Protein AF-A0A962F737-F1 (afdb_monomer)

Solvent-accessible surface area (backbone atoms only — not comparable to full-atom values): 13008 Å² total; per-residue (Å²): 138,82,87,83,88,87,83,88,90,83,91,80,86,92,80,88,80,82,84,74,80,78,81,78,79,78,78,79,79,77,81,73,80,74,71,81,56,51,59,50,66,59,55,34,48,74,62,68,49,70,95,69,54,93,64,42,36,75,40,46,19,38,49,68,36,66,40,71,49,83,45,63,74,52,75,67,54,50,50,56,39,54,44,52,50,62,74,66,64,92,45,54,72,52,38,51,58,23,48,21,47,24,52,10,44,43,38,49,60,50,10,74,75,66,52,30,58,70,17,54,39,42,68,73,76,63,88,52,73,37,24,44,23,40,54,8,38,20,51,37,48,43,53,52,52,50,50,38,44,78,68,63,70,49,85,46,50,45,78,39,33,67,50,73,39,71,53,90,98,50,78,65,45,44,25,9,30,36,25,32,68,85,78,65,50,46,27,33,42,34,52,42,62,25,16,56,42,44,62,29,49,74,47,52,33,76,53,45,64,74,65,60,74,76,96,67,68,55,72,81,81,132

pLDDT: mean 87.14, std 19.46, range [34.78, 98.94]

Secondary structure (DSSP, 8-state):
---------------------------------------HHHHHHHTT-----SS-EEEEESSSS-EEEEE---HHHHHHHHGGGSSPPSSHHHHHHHHHHHHHHHHHHHHHHHSGGG--SSTTSS--TT---HHHHHHHHHHHHHHHHHTT--SSEEEEEEEEE--TTS--EEEEEEEETTT--EEEEE-TTSSTTSPPEEEEHHHHHTT---SS------

Mean predicted aligned error: 10.01 Å

Radius of gyration: 30.97 Å; Cα contacts (8 Å, |Δi|>4): 358; chains: 1; bounding box: 89×108×49 Å

Foldseek 3Di:
DDDDDDDDDDDDDDDDDPPPPPPPPPPPPPPPPCPDQPDQVVLCVVLVFDDDDLQWGWAAFQESSPDIDIDGDDPVLVCQLLVLCVVHDPDPVSLLVSLLQSQLSCLVRVCVVQVLLPEFAEPPPDHDRSYHHLNSQQSRSLRSLVSCVVVVSDDQKDWHHKDWADDPPDDIHIFTWIAGPPPRFIWGFAPRQERGSHGTDIDGVVCVNVPDDDPHHYYDDD

Nearest PDB structures (foldseek):
  3oyy-assembly1_A  TM=3.409E-01  e=9.537E+00  Pseudomonas aeruginosa
  5tkd-assembly3_A-2  TM=2.905E-01  e=5.254E+00  Homo sapiens

Structure (mmCIF, N/CA/C/O backbone):
data_AF-A0A962F737-F1
#
_entry.id   AF-A0A962F737-F1
#
loop_
_atom_site.group_PDB
_atom_site.id
_atom_site.type_symbol
_atom_site.label_atom_id
_atom_site.label_alt_id
_atom_site.label_comp_id
_atom_site.label_asym_id
_atom_site.label_entity_id
_atom_site.label_seq_id
_atom_site.pdbx_PDB_ins_code
_atom_site.Cartn_x
_atom_site.Cartn_y
_atom_site.Cartn_z
_atom_site.occupancy
_atom_site.B_iso_or_equiv
_atom_site.auth_seq_id
_atom_site.auth_comp_id
_atom_site.auth_asym_id
_atom_site.auth_atom_id
_atom_site.pdbx_PDB_model_num
ATOM 1 N N . MET A 1 1 ? -73.972 -87.274 11.740 1.00 40.91 1 MET A N 1
ATOM 2 C CA . MET A 1 1 ? -73.210 -88.114 12.688 1.00 40.91 1 MET A CA 1
ATOM 3 C C . MET A 1 1 ? -72.070 -87.264 13.228 1.00 40.91 1 MET A C 1
ATOM 5 O O . MET A 1 1 ? -71.356 -86.700 12.414 1.00 40.91 1 MET A O 1
ATOM 9 N N . GLY A 1 2 ? -71.973 -87.111 14.555 1.00 40.28 2 GLY A N 1
ATOM 10 C CA . GLY A 1 2 ? -70.925 -86.337 15.244 1.00 40.28 2 GLY A CA 1
ATOM 11 C C . GLY A 1 2 ? -71.358 -84.957 15.766 1.00 40.28 2 GLY A C 1
ATOM 12 O O . GLY A 1 2 ? -71.085 -83.947 15.131 1.00 40.28 2 GLY A O 1
ATOM 13 N N . GLN A 1 3 ? -72.026 -84.927 16.927 1.00 36.25 3 GLN A N 1
ATOM 14 C CA . GLN A 1 3 ? -72.085 -83.776 17.854 1.00 36.25 3 GLN A CA 1
ATOM 15 C C . GLN A 1 3 ? -70.646 -83.509 18.388 1.00 36.25 3 GLN A C 1
ATOM 17 O O . GLN A 1 3 ? -69.843 -84.434 18.375 1.00 36.25 3 GLN A O 1
ATOM 22 N N . SER A 1 4 ? -70.199 -82.346 18.881 1.00 38.12 4 SER A N 1
ATOM 23 C CA . SER A 1 4 ? -70.750 -81.587 20.009 1.00 38.12 4 SER A CA 1
ATOM 24 C C . SER A 1 4 ? -69.818 -80.408 20.400 1.00 38.12 4 SER A C 1
ATOM 26 O O . SER A 1 4 ? -68.605 -80.574 20.367 1.00 38.12 4 SER A O 1
ATOM 28 N N . ILE A 1 5 ? -70.417 -79.311 20.894 1.00 46.78 5 ILE A N 1
ATOM 29 C CA . ILE A 1 5 ? -69.971 -78.427 22.009 1.00 46.78 5 ILE A CA 1
ATOM 30 C C . ILE A 1 5 ? -68.872 -77.337 21.787 1.00 46.78 5 ILE A C 1
ATOM 32 O O . ILE A 1 5 ? -67.765 -77.584 21.328 1.00 46.78 5 ILE A O 1
ATOM 36 N N . ARG A 1 6 ? -69.259 -76.100 22.177 1.00 41.06 6 ARG A N 1
ATOM 37 C CA . ARG A 1 6 ? -68.534 -74.801 22.365 1.00 41.06 6 ARG A CA 1
ATOM 38 C C . ARG A 1 6 ? -67.620 -74.852 23.644 1.00 41.06 6 ARG A C 1
ATOM 40 O O . ARG A 1 6 ? -67.638 -75.929 24.222 1.00 41.06 6 ARG A O 1
ATOM 47 N N . PRO A 1 7 ? -66.929 -73.812 24.220 1.00 47.97 7 PRO A N 1
ATOM 48 C CA . PRO A 1 7 ? -67.109 -72.346 24.110 1.00 47.97 7 PRO A CA 1
ATOM 49 C C . PRO A 1 7 ? -65.877 -71.400 24.318 1.00 47.97 7 PRO A C 1
ATOM 51 O O . PRO A 1 7 ? -64.761 -71.816 24.582 1.00 47.97 7 PRO A O 1
ATOM 54 N N . HIS A 1 8 ? -66.163 -70.098 24.150 1.00 37.94 8 HIS A N 1
ATOM 55 C CA . HIS A 1 8 ? -65.676 -68.860 24.805 1.00 37.94 8 HIS A CA 1
ATOM 56 C C . HIS A 1 8 ? -64.312 -68.726 25.540 1.00 37.94 8 HIS A C 1
ATOM 58 O O . HIS A 1 8 ? -64.057 -69.407 26.524 1.00 37.94 8 HIS A O 1
ATOM 64 N N . ALA A 1 9 ? -63.653 -67.605 25.183 1.00 38.56 9 ALA A N 1
ATOM 65 C CA . ALA A 1 9 ? -63.171 -66.487 26.027 1.00 38.56 9 ALA A CA 1
ATOM 66 C C . ALA A 1 9 ? -61.705 -66.397 26.531 1.00 38.56 9 ALA A C 1
ATOM 68 O O . ALA A 1 9 ? -61.073 -67.370 26.915 1.00 38.56 9 ALA A O 1
ATOM 69 N N . ASP A 1 10 ? -61.284 -65.120 26.555 1.00 36.97 10 ASP A N 1
ATOM 70 C CA . ASP A 1 10 ? -60.251 -64.421 27.341 1.00 36.97 10 ASP A CA 1
ATOM 71 C C . ASP A 1 10 ? -58.796 -64.250 26.844 1.00 36.97 10 ASP A C 1
ATOM 73 O O . ASP A 1 10 ? -57.919 -65.094 26.982 1.00 36.97 10 ASP A O 1
ATOM 77 N N . TYR A 1 11 ? -58.577 -63.046 26.286 1.00 40.91 11 TYR A N 1
ATOM 78 C CA . TYR A 1 11 ? -57.617 -61.998 26.686 1.00 40.91 11 TYR A CA 1
ATOM 79 C C . TYR A 1 11 ? -56.231 -62.366 27.258 1.00 40.91 11 TYR A C 1
ATOM 81 O O . TYR A 1 11 ? -56.091 -62.782 28.401 1.00 40.91 11 TYR A O 1
ATOM 89 N N . CYS A 1 12 ? -55.196 -61.932 26.530 1.00 36.91 12 CYS A N 1
ATOM 90 C CA . CYS A 1 12 ? -54.014 -61.217 27.040 1.00 36.91 12 CYS A CA 1
ATOM 91 C C . CYS A 1 12 ? -53.400 -60.506 25.809 1.00 36.91 12 CYS A C 1
ATOM 93 O O . CYS A 1 12 ? -53.146 -61.152 24.802 1.00 36.91 12 CYS A O 1
ATOM 95 N N . GLY A 1 13 ? -53.327 -59.182 25.695 1.00 34.78 13 GLY A N 1
ATOM 96 C CA . GLY A 1 13 ? -52.599 -58.301 26.591 1.00 34.78 13 GLY A CA 1
ATOM 97 C C . GLY A 1 13 ? -51.214 -58.017 25.998 1.00 34.78 13 GLY A C 1
ATOM 98 O O . GLY A 1 13 ? -50.356 -58.889 26.000 1.00 34.78 13 GLY A O 1
ATOM 99 N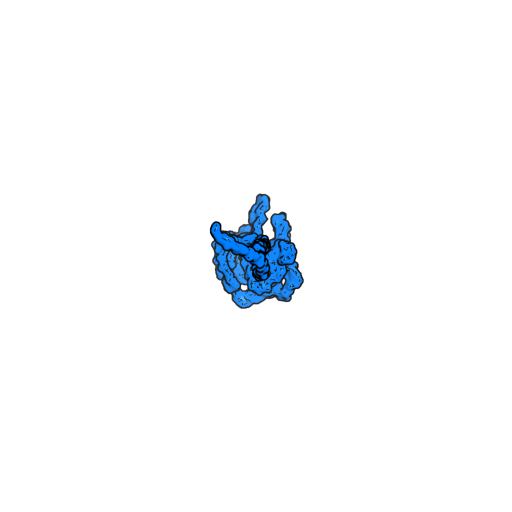 N . ASP A 1 14 ? -51.033 -56.773 25.553 1.00 37.81 14 ASP A N 1
ATOM 100 C CA . ASP A 1 14 ? -49.775 -56.021 25.494 1.00 37.81 14 ASP A CA 1
ATOM 101 C C . ASP A 1 14 ? -48.915 -55.888 24.214 1.00 37.81 14 ASP A C 1
ATOM 103 O O . ASP A 1 14 ? -48.267 -56.802 23.715 1.00 37.81 14 ASP A O 1
ATOM 107 N N . LYS A 1 15 ? -48.797 -54.591 23.870 1.00 39.16 15 LYS A N 1
ATOM 108 C CA . LYS A 1 15 ? -47.659 -53.833 23.317 1.00 39.16 15 LYS A CA 1
ATOM 109 C C . LYS A 1 15 ? -47.701 -53.433 21.842 1.00 39.16 15 LYS A C 1
ATOM 111 O O . LYS A 1 15 ? -47.077 -54.001 20.955 1.00 39.16 15 LYS A O 1
ATOM 116 N N . LEU A 1 16 ? -48.389 -52.297 21.672 1.00 48.34 16 LEU A N 1
ATOM 117 C CA . LEU A 1 16 ? -48.012 -51.144 20.854 1.00 48.34 16 LEU A CA 1
ATOM 118 C C . LEU A 1 16 ? -46.565 -51.161 20.326 1.00 48.34 16 LEU A C 1
ATOM 120 O O . LEU A 1 16 ? -45.621 -51.008 21.096 1.00 48.34 16 LEU A O 1
ATOM 124 N N . VAL A 1 17 ? -46.427 -51.083 19.002 1.00 48.22 17 VAL A N 1
ATOM 125 C CA . VAL A 1 17 ? -45.359 -50.299 18.370 1.00 48.22 17 VAL A CA 1
ATOM 126 C C . VAL A 1 17 ? -46.004 -49.409 17.314 1.00 48.22 17 VAL A C 1
ATOM 128 O O . VAL A 1 17 ? -46.268 -49.813 16.183 1.00 48.22 17 VAL A O 1
ATOM 131 N N . LYS A 1 18 ? -46.300 -48.169 17.714 1.00 42.81 18 LYS A N 1
ATOM 132 C CA . LYS A 1 18 ? -46.659 -47.081 16.802 1.00 42.81 18 LYS A CA 1
ATOM 133 C C . LYS A 1 18 ? -45.427 -46.765 15.952 1.00 42.81 18 LYS A C 1
ATOM 135 O O . LYS A 1 18 ? -44.455 -46.218 16.465 1.00 42.81 18 LYS A O 1
ATOM 140 N N . ARG A 1 19 ? -45.459 -47.079 14.656 1.00 50.47 19 ARG A N 1
ATOM 141 C CA . ARG A 1 19 ? -44.505 -46.524 13.685 1.00 50.47 19 ARG A CA 1
ATOM 142 C C . ARG A 1 19 ? -44.895 -45.074 13.402 1.00 50.47 19 ARG A C 1
ATOM 144 O O . ARG A 1 19 ? -45.594 -44.788 12.438 1.00 50.47 19 ARG A O 1
ATOM 151 N N . ALA A 1 20 ? -44.486 -44.166 14.284 1.00 47.84 20 ALA A N 1
ATOM 152 C CA . ALA A 1 20 ? -44.454 -42.745 13.975 1.00 47.84 20 ALA A CA 1
ATOM 153 C C . ALA A 1 20 ? -43.239 -42.507 13.071 1.00 47.84 20 ALA A C 1
ATOM 155 O O . ALA A 1 20 ? -42.098 -42.547 13.528 1.00 47.84 20 ALA A O 1
ATOM 156 N N . GLY A 1 21 ? -43.481 -42.339 11.771 1.00 46.94 21 GLY A N 1
ATOM 157 C CA . GLY A 1 21 ? -42.466 -41.852 10.846 1.00 46.94 21 GLY A CA 1
ATOM 158 C C . GLY A 1 21 ? -42.101 -40.425 11.233 1.00 46.94 21 GLY A C 1
ATOM 159 O O . GLY A 1 21 ? -42.868 -39.500 10.983 1.00 46.94 21 GLY A O 1
ATOM 160 N N . ILE A 1 22 ? -40.953 -40.252 11.884 1.00 50.50 22 ILE A N 1
ATOM 161 C CA . ILE A 1 22 ? -40.368 -38.937 12.127 1.00 50.50 22 ILE A CA 1
ATOM 162 C C . ILE A 1 22 ? -39.736 -38.498 10.804 1.00 50.50 22 ILE A C 1
ATOM 164 O O . ILE A 1 22 ? -38.645 -38.933 10.442 1.00 50.50 22 ILE A O 1
ATOM 168 N N . LEU A 1 23 ? -40.448 -37.651 10.063 1.00 51.78 23 LEU A N 1
ATOM 169 C CA . LEU A 1 23 ? -39.874 -36.832 9.000 1.00 51.78 23 LEU A CA 1
ATOM 170 C C . LEU A 1 23 ? -38.991 -35.774 9.673 1.00 51.78 23 LEU A C 1
ATOM 172 O O . LEU A 1 23 ? -39.463 -34.711 10.067 1.00 51.78 23 LEU A O 1
ATOM 176 N N . VAL A 1 24 ? -37.707 -36.087 9.853 1.00 54.75 24 VAL A N 1
ATOM 177 C CA . VAL A 1 24 ? -36.700 -35.081 10.201 1.00 54.75 24 VAL A CA 1
ATOM 178 C C . VAL A 1 24 ? -36.429 -34.271 8.933 1.00 54.75 24 VAL A C 1
ATOM 180 O O . VAL A 1 24 ? -35.574 -34.622 8.124 1.00 54.75 24 VAL A O 1
ATOM 183 N N . LEU A 1 25 ? -37.196 -33.199 8.728 1.00 55.16 25 LEU A N 1
ATOM 184 C CA . LEU A 1 25 ? -36.795 -32.125 7.824 1.00 55.16 25 LEU A CA 1
ATOM 185 C C . LEU A 1 25 ? -35.647 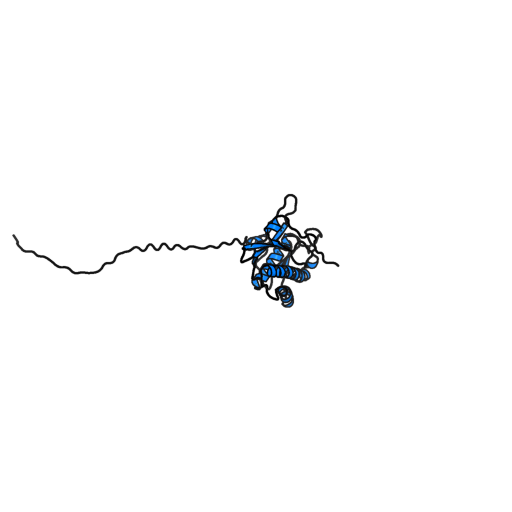-31.368 8.496 1.00 55.16 25 LEU A C 1
ATOM 187 O O . LEU A 1 25 ? -35.850 -30.420 9.251 1.00 55.16 25 LEU A O 1
ATOM 191 N N . SER A 1 26 ? -34.426 -31.825 8.235 1.00 56.69 26 SER A N 1
ATOM 192 C CA . SER A 1 26 ? -33.206 -31.088 8.540 1.00 56.69 26 SER A CA 1
ATOM 193 C C . SER A 1 26 ? -33.155 -29.840 7.657 1.00 56.69 26 SER A C 1
ATOM 195 O O . SER A 1 26 ? -32.620 -29.868 6.551 1.00 56.69 26 SER A O 1
ATOM 197 N N . ALA A 1 27 ? -33.731 -28.737 8.131 1.00 58.53 27 ALA A N 1
ATOM 198 C CA . ALA A 1 27 ? -33.503 -27.419 7.556 1.00 58.53 27 ALA A CA 1
ATOM 199 C C . ALA A 1 27 ? -32.085 -26.961 7.938 1.00 58.53 27 ALA A C 1
ATOM 201 O O . ALA A 1 27 ? -31.877 -26.274 8.935 1.00 58.53 27 ALA A O 1
ATOM 202 N N . LEU A 1 28 ? -31.094 -27.385 7.152 1.00 60.16 28 LEU A N 1
ATOM 203 C CA . LEU A 1 28 ? -29.766 -26.777 7.135 1.00 60.16 28 LEU A CA 1
ATOM 204 C C . LEU A 1 28 ? -29.910 -25.367 6.554 1.00 60.16 28 LEU A C 1
ATOM 206 O O . LEU A 1 28 ? -29.803 -25.159 5.347 1.00 60.16 28 LEU A O 1
ATOM 210 N N . ALA A 1 29 ? -30.188 -24.394 7.419 1.00 57.25 29 ALA A N 1
ATOM 211 C CA . ALA A 1 29 ? -30.004 -22.991 7.096 1.00 57.25 29 ALA A CA 1
ATOM 212 C C . ALA A 1 29 ? -28.494 -22.735 6.994 1.00 57.25 29 ALA A C 1
ATOM 214 O O . ALA A 1 29 ? -27.830 -22.414 7.976 1.00 57.25 29 ALA A O 1
ATOM 215 N N . LEU A 1 30 ? -27.937 -22.935 5.799 1.00 55.84 30 LEU A N 1
ATOM 216 C CA . LEU A 1 30 ? -26.627 -22.407 5.444 1.00 55.84 30 LEU A CA 1
ATOM 217 C C . LEU A 1 30 ? -26.756 -20.883 5.430 1.00 55.84 30 LEU A C 1
ATOM 219 O O . LEU A 1 30 ? -27.138 -20.288 4.425 1.00 55.84 30 LEU A O 1
ATOM 223 N N . SER A 1 31 ? -26.457 -20.242 6.558 1.00 56.19 31 SER A N 1
ATOM 224 C CA . SER A 1 31 ? -26.139 -18.820 6.581 1.00 56.19 31 SER A CA 1
ATOM 225 C C . SER A 1 31 ? -24.785 -18.640 5.894 1.00 56.19 31 SER A C 1
ATOM 227 O O . SER A 1 31 ? -23.744 -18.521 6.539 1.00 56.19 31 SER A O 1
ATOM 229 N N . ALA A 1 32 ? -24.782 -18.677 4.565 1.00 49.44 32 ALA A N 1
ATOM 230 C CA . ALA A 1 32 ? -23.679 -18.138 3.799 1.00 49.44 32 ALA A CA 1
ATOM 231 C C . ALA A 1 32 ? -23.747 -16.616 3.958 1.00 49.44 32 ALA A C 1
ATOM 233 O O . ALA A 1 32 ? -24.435 -15.929 3.206 1.00 49.44 32 ALA A O 1
ATOM 234 N N . CYS A 1 33 ? -23.053 -16.080 4.961 1.00 47.94 33 CYS A N 1
ATOM 235 C CA . CYS A 1 33 ? -22.642 -14.684 4.928 1.00 47.94 33 CYS A CA 1
ATOM 236 C C . CYS A 1 33 ? -21.593 -14.563 3.818 1.00 47.94 33 CYS A C 1
ATOM 238 O O . CYS A 1 33 ? -20.397 -14.539 4.079 1.00 47.94 33 CYS A O 1
ATOM 240 N N . ALA A 1 34 ? -22.038 -14.552 2.563 1.00 48.62 34 ALA A N 1
ATOM 241 C CA . ALA A 1 34 ? -21.217 -14.116 1.450 1.00 48.62 34 ALA A CA 1
ATOM 242 C C . ALA A 1 34 ? -21.166 -12.587 1.516 1.00 48.62 34 ALA A C 1
ATOM 244 O O . ALA A 1 34 ? -21.855 -11.884 0.781 1.00 48.62 34 ALA A O 1
ATOM 245 N N . THR A 1 35 ? -20.400 -12.053 2.466 1.00 47.44 35 THR A N 1
ATOM 246 C CA . THR A 1 35 ? -19.946 -10.669 2.364 1.00 47.44 35 THR A CA 1
ATOM 247 C C . THR A 1 35 ? -19.017 -10.634 1.163 1.00 47.44 35 THR A C 1
ATOM 249 O O . THR A 1 35 ? -17.947 -11.238 1.206 1.00 47.44 35 THR A O 1
ATOM 252 N N . GLY A 1 36 ? -19.457 -10.001 0.077 1.00 44.03 36 GLY A N 1
ATOM 253 C CA . GLY A 1 36 ? -18.644 -9.768 -1.108 1.00 44.03 36 GLY A CA 1
ATOM 254 C C . GLY A 1 36 ? -17.378 -8.994 -0.745 1.00 44.03 36 GLY A C 1
ATOM 255 O O . GLY A 1 36 ? -17.363 -7.764 -0.761 1.00 44.03 36 GLY A O 1
ATOM 256 N N . GLN A 1 37 ? -16.312 -9.723 -0.414 1.00 48.66 37 GLN A N 1
ATOM 257 C CA . GLN A 1 37 ? -14.994 -9.377 -0.905 1.00 48.66 37 GLN A CA 1
ATOM 258 C C . GLN A 1 37 ? -15.072 -9.643 -2.401 1.00 48.66 37 GLN A C 1
ATOM 260 O O . GLN A 1 37 ? -15.055 -10.791 -2.837 1.00 48.66 37 GLN A O 1
ATOM 265 N N . ASP A 1 38 ? -15.230 -8.581 -3.184 1.00 59.06 38 ASP A N 1
ATOM 266 C CA . ASP A 1 38 ? -14.838 -8.615 -4.587 1.00 59.06 38 ASP A CA 1
ATOM 267 C C . ASP A 1 38 ? -13.485 -9.354 -4.668 1.00 59.06 38 ASP A C 1
ATOM 269 O O . ASP A 1 38 ? -12.645 -9.227 -3.771 1.00 59.06 38 ASP A O 1
ATOM 273 N N . ASN A 1 39 ? -13.344 -10.273 -5.617 1.00 84.50 39 ASN A N 1
ATOM 274 C CA . ASN A 1 39 ? -12.400 -11.375 -5.468 1.00 84.50 39 ASN A CA 1
ATOM 275 C C . ASN A 1 39 ? -10.937 -10.893 -5.584 1.00 84.50 39 ASN A C 1
ATOM 277 O O . ASN A 1 39 ? -10.405 -10.756 -6.684 1.00 84.50 39 ASN A O 1
ATOM 281 N N . ILE A 1 40 ? -10.292 -10.620 -4.439 1.00 91.75 40 ILE A N 1
ATOM 282 C CA . ILE A 1 40 ? -8.881 -10.205 -4.358 1.00 91.75 40 ILE A CA 1
ATOM 283 C C . ILE A 1 40 ? -7.986 -11.257 -5.019 1.00 91.75 40 ILE A C 1
ATOM 285 O O . ILE A 1 40 ? -7.027 -10.892 -5.688 1.00 91.75 40 ILE A O 1
ATOM 289 N N . GLU A 1 41 ? -8.295 -12.548 -4.873 1.00 91.44 41 GLU A N 1
ATOM 290 C CA . GLU A 1 41 ? -7.523 -13.623 -5.501 1.00 91.44 41 GLU A CA 1
ATOM 291 C C . GLU A 1 41 ? -7.616 -13.559 -7.030 1.00 91.44 41 GLU A C 1
ATOM 293 O O . GLU A 1 41 ? -6.583 -13.595 -7.698 1.00 91.44 41 GLU A O 1
ATOM 298 N N . ASP A 1 42 ? -8.816 -13.365 -7.589 1.00 92.50 42 ASP A N 1
ATOM 299 C CA . ASP A 1 42 ? -8.987 -13.175 -9.038 1.00 92.50 42 ASP A CA 1
ATOM 300 C C . ASP A 1 42 ? -8.265 -11.914 -9.523 1.00 92.50 42 ASP A C 1
ATOM 302 O O . ASP A 1 42 ? -7.606 -11.949 -10.562 1.00 92.50 42 ASP A O 1
ATOM 306 N N . TYR A 1 43 ? -8.352 -10.811 -8.768 1.00 94.06 43 TYR A N 1
ATOM 307 C CA . TYR A 1 43 ? -7.624 -9.577 -9.070 1.00 94.06 43 TYR A CA 1
ATOM 308 C C . TYR A 1 43 ? -6.110 -9.828 -9.119 1.00 94.06 43 TYR A C 1
ATOM 310 O O . TYR A 1 43 ? -5.447 -9.464 -10.088 1.00 94.06 43 TYR A O 1
ATOM 318 N N . MET A 1 44 ? -5.557 -10.480 -8.096 1.00 95.38 44 MET A N 1
ATOM 319 C CA . MET A 1 44 ? -4.125 -10.779 -8.011 1.00 95.38 44 MET A CA 1
ATOM 320 C C . MET A 1 44 ? -3.695 -11.696 -9.159 1.00 95.38 44 MET A C 1
ATOM 322 O O . MET A 1 44 ? -2.708 -11.425 -9.842 1.00 95.38 44 MET A O 1
ATOM 326 N N . SER A 1 45 ? -4.484 -12.737 -9.427 1.00 94.44 45 SER A N 1
ATOM 327 C CA . SER A 1 45 ? -4.258 -13.685 -10.518 1.00 94.44 45 SER A CA 1
ATOM 328 C C . SER A 1 45 ? -4.292 -13.010 -11.894 1.00 94.44 45 SER A C 1
ATOM 330 O O . SER A 1 45 ? -3.452 -13.311 -12.744 1.00 94.44 45 SER A O 1
ATOM 332 N N . HIS A 1 46 ? -5.190 -12.039 -12.101 1.00 93.56 46 HIS A N 1
ATOM 333 C CA . HIS A 1 46 ? -5.272 -11.254 -13.337 1.00 93.56 46 HIS A CA 1
ATOM 334 C C . HIS A 1 46 ? -3.960 -10.523 -13.656 1.00 93.56 46 HIS A C 1
ATOM 336 O O . HIS A 1 46 ? -3.539 -10.505 -14.812 1.00 93.56 46 HIS A O 1
ATOM 342 N N . TYR A 1 47 ? -3.282 -9.990 -12.635 1.00 93.75 47 TYR A N 1
ATOM 343 C CA . TYR A 1 47 ? -1.977 -9.332 -12.769 1.00 93.75 47 TYR A CA 1
ATOM 344 C C . TYR A 1 47 ? -0.786 -10.288 -12.582 1.00 93.75 47 TYR A C 1
ATOM 346 O O . TYR A 1 47 ? 0.354 -9.853 -12.433 1.00 93.75 47 TYR A O 1
ATOM 354 N N . GLY A 1 48 ? -1.022 -11.606 -12.600 1.00 94.06 48 GLY A N 1
ATOM 355 C CA . GLY A 1 48 ? 0.033 -12.618 -12.501 1.00 94.06 48 GLY A CA 1
ATOM 356 C C . GLY A 1 48 ? 0.677 -12.731 -11.116 1.00 94.06 48 GLY A C 1
ATOM 357 O O . GLY A 1 48 ? 1.745 -13.336 -10.979 1.00 94.06 48 GLY A O 1
ATOM 358 N N . ILE A 1 49 ? 0.040 -12.178 -10.083 1.00 96.81 49 ILE A N 1
ATOM 359 C CA . ILE A 1 49 ? 0.512 -12.230 -8.703 1.00 96.81 49 ILE A CA 1
ATOM 360 C C . ILE A 1 49 ? 0.167 -13.589 -8.099 1.00 96.81 49 ILE A C 1
ATOM 362 O O . ILE A 1 49 ? -0.992 -13.948 -7.902 1.00 96.81 49 ILE A O 1
ATOM 366 N N . LYS A 1 50 ? 1.211 -14.365 -7.805 1.00 93.69 50 LYS A N 1
ATOM 367 C CA . LYS A 1 50 ? 1.102 -15.680 -7.163 1.00 93.69 50 LYS A CA 1
ATOM 368 C C . LYS A 1 50 ? 0.951 -15.535 -5.644 1.00 93.69 50 LYS A C 1
ATOM 370 O O . LYS A 1 50 ? 1.388 -14.523 -5.097 1.00 93.69 50 LYS A O 1
ATOM 375 N N . PRO A 1 51 ? 0.424 -16.558 -4.943 1.00 95.50 51 PRO A N 1
ATOM 376 C CA . PRO A 1 51 ? 0.413 -16.582 -3.483 1.00 95.50 51 PRO A CA 1
ATOM 377 C C . PRO A 1 51 ? 1.802 -16.330 -2.878 1.00 95.50 51 PRO A C 1
ATOM 379 O O . PRO A 1 51 ? 2.803 -16.852 -3.372 1.00 95.50 51 PRO A O 1
ATOM 382 N N . TYR A 1 52 ? 1.851 -15.559 -1.791 1.00 97.50 52 TYR A N 1
ATOM 383 C CA . TYR A 1 52 ? 3.088 -15.103 -1.151 1.00 97.50 52 TYR A CA 1
ATOM 384 C C . TYR A 1 52 ? 3.042 -15.189 0.384 1.00 97.50 52 TYR A C 1
ATOM 386 O O . TYR A 1 52 ? 1.985 -15.373 1.006 1.00 97.50 52 TYR A O 1
ATOM 394 N N . THR A 1 53 ? 4.205 -15.057 1.028 1.00 97.88 53 THR A N 1
ATOM 395 C CA . THR A 1 53 ? 4.347 -15.177 2.487 1.00 97.88 53 THR A CA 1
ATOM 396 C C . THR A 1 53 ? 4.688 -13.843 3.152 1.00 97.88 53 THR A C 1
ATOM 398 O O . THR A 1 53 ? 4.835 -12.816 2.497 1.00 97.88 53 THR A O 1
ATOM 401 N N . LEU A 1 54 ? 4.786 -13.840 4.486 1.00 96.56 54 LEU A N 1
ATOM 402 C CA . LEU A 1 54 ? 5.238 -12.665 5.241 1.00 96.56 54 LEU A CA 1
ATOM 403 C C . LEU A 1 54 ? 6.747 -12.413 5.086 1.00 96.56 54 LEU A C 1
ATOM 405 O O . LEU A 1 54 ? 7.226 -11.319 5.395 1.00 96.56 54 LEU A O 1
ATOM 409 N N . GLU A 1 55 ? 7.485 -13.441 4.675 1.00 95.69 55 GLU A N 1
ATOM 410 C CA . GLU A 1 55 ? 8.936 -13.460 4.513 1.00 95.69 55 GLU A CA 1
ATOM 411 C C . GLU A 1 55 ? 9.353 -13.075 3.095 1.00 95.69 55 GLU A C 1
ATOM 413 O O . GLU A 1 55 ? 10.431 -12.511 2.931 1.00 95.69 55 GLU A O 1
ATOM 418 N N . GLN A 1 56 ? 8.513 -13.357 2.095 1.00 97.88 56 GLN A N 1
ATOM 419 C CA . GLN A 1 56 ? 8.766 -13.018 0.700 1.00 97.88 56 GLN A CA 1
ATOM 420 C C . GLN A 1 56 ? 7.460 -12.699 -0.034 1.00 97.88 56 GLN A C 1
ATOM 422 O O . GLN A 1 56 ? 6.529 -13.507 -0.014 1.00 97.88 56 GLN A O 1
ATOM 427 N N . PHE A 1 57 ? 7.405 -11.537 -0.688 1.00 98.62 57 PHE A N 1
ATOM 428 C CA . PHE A 1 57 ? 6.227 -11.035 -1.398 1.00 98.62 57 PHE A CA 1
ATOM 429 C C . PHE A 1 57 ? 6.597 -10.276 -2.686 1.00 98.62 57 PHE A C 1
ATOM 431 O O . PHE A 1 57 ? 7.729 -9.802 -2.806 1.00 98.62 57 PHE A O 1
ATOM 438 N N . PRO A 1 58 ? 5.676 -10.173 -3.662 1.00 98.50 58 PRO A N 1
ATOM 439 C CA . PRO A 1 58 ? 5.930 -9.482 -4.919 1.00 98.50 58 PRO A CA 1
ATOM 440 C C . PRO A 1 58 ? 5.802 -7.958 -4.796 1.00 98.50 58 PRO A C 1
ATOM 442 O O . PRO A 1 58 ? 5.040 -7.456 -3.973 1.00 98.50 58 PRO A O 1
ATOM 445 N N . HIS A 1 59 ? 6.510 -7.238 -5.662 1.00 98.50 59 HIS A N 1
ATOM 446 C CA . HIS A 1 59 ? 6.366 -5.801 -5.882 1.00 98.50 59 HIS A CA 1
ATOM 447 C C . HIS A 1 59 ? 6.312 -5.517 -7.389 1.00 98.50 59 HIS A C 1
ATOM 449 O O . HIS A 1 59 ? 7.244 -5.861 -8.114 1.00 98.50 59 HIS A O 1
ATOM 455 N N . CYS A 1 60 ? 5.208 -4.938 -7.855 1.00 98.38 60 CYS A N 1
ATOM 456 C CA . CYS A 1 60 ? 4.989 -4.527 -9.236 1.00 98.38 60 CYS A CA 1
ATOM 457 C C . CYS A 1 60 ? 5.673 -3.201 -9.555 1.00 98.38 60 CYS A C 1
ATOM 459 O O . CYS A 1 60 ? 5.659 -2.291 -8.727 1.00 98.38 60 CYS A O 1
ATOM 461 N N . ARG A 1 61 ? 6.180 -3.069 -10.784 1.00 97.62 61 ARG A N 1
ATOM 462 C CA . ARG A 1 61 ? 6.590 -1.790 -11.374 1.00 97.62 61 ARG A CA 1
ATOM 463 C C . ARG A 1 61 ? 6.581 -1.811 -12.899 1.00 97.62 61 ARG A C 1
ATOM 465 O O . ARG A 1 61 ? 6.565 -2.878 -13.525 1.00 97.62 61 ARG A O 1
ATOM 472 N N . GLY A 1 62 ? 6.729 -0.632 -13.498 1.00 96.12 62 GLY A N 1
ATOM 473 C CA . GLY A 1 62 ? 6.928 -0.475 -14.934 1.00 96.12 62 GLY A CA 1
ATOM 474 C C . GLY A 1 62 ? 5.643 -0.569 -15.750 1.00 96.12 62 GLY A C 1
ATOM 475 O O . GLY A 1 62 ? 5.698 -1.046 -16.889 1.00 96.12 62 GLY A O 1
ATOM 476 N N . TYR A 1 63 ? 4.543 -0.068 -15.188 1.00 95.94 63 TYR A N 1
ATOM 477 C CA . TYR A 1 63 ? 3.218 0.095 -15.778 1.00 95.94 63 TYR A CA 1
ATOM 478 C C . TYR A 1 63 ? 2.479 -1.237 -15.962 1.00 95.94 63 TYR A C 1
ATOM 480 O O . TYR A 1 63 ? 2.854 -2.068 -16.796 1.00 95.94 63 TYR A O 1
ATOM 488 N N . GLY A 1 64 ? 1.396 -1.440 -15.211 1.00 95.19 64 GLY A N 1
ATOM 489 C CA . GLY A 1 64 ? 0.537 -2.617 -15.347 1.00 95.19 64 GLY A CA 1
ATOM 490 C C . GLY A 1 64 ? 1.164 -3.923 -14.850 1.00 95.19 64 GLY A C 1
ATOM 491 O O . GLY A 1 64 ? 0.931 -4.972 -15.449 1.00 95.19 64 GLY A O 1
ATOM 492 N N . CYS A 1 65 ? 1.975 -3.872 -13.792 1.00 96.44 65 CYS A N 1
ATOM 493 C C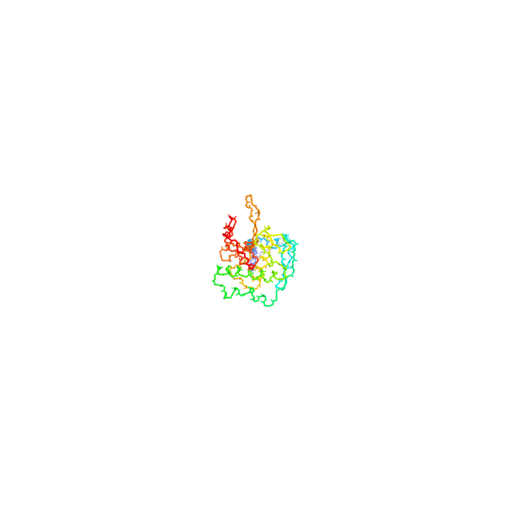A . CYS A 1 65 ? 2.726 -4.996 -13.228 1.00 96.44 65 CYS A CA 1
ATOM 494 C C . CYS A 1 65 ? 3.659 -5.679 -14.242 1.00 96.44 65 CYS A C 1
ATOM 496 O O . CYS A 1 65 ? 3.850 -6.897 -14.221 1.00 96.44 65 CYS A O 1
ATOM 498 N N . ARG A 1 66 ? 4.264 -4.899 -15.147 1.00 96.25 66 ARG A N 1
ATOM 499 C CA . ARG A 1 66 ? 5.168 -5.421 -16.185 1.00 96.25 66 ARG A CA 1
ATOM 500 C C . ARG A 1 66 ? 6.385 -6.141 -15.606 1.00 96.25 66 ARG A C 1
ATOM 502 O O . ARG A 1 66 ? 6.813 -7.158 -16.157 1.00 96.25 66 ARG A O 1
ATOM 509 N N . TYR A 1 67 ? 6.962 -5.597 -14.540 1.00 97.06 67 TYR A N 1
ATOM 510 C CA . TYR A 1 67 ? 8.039 -6.220 -13.781 1.00 97.06 67 TYR A CA 1
ATOM 511 C C . TYR A 1 67 ? 7.542 -6.530 -12.374 1.00 97.06 67 TYR A C 1
ATOM 513 O O . TYR A 1 67 ? 6.871 -5.707 -11.758 1.00 97.06 67 TYR A O 1
ATOM 521 N N . VAL A 1 68 ? 7.888 -7.716 -11.872 1.00 97.94 68 VAL A N 1
ATOM 522 C CA . VAL A 1 68 ? 7.528 -8.161 -10.523 1.00 97.94 68 VAL A CA 1
ATOM 523 C C . VAL A 1 68 ? 8.796 -8.585 -9.794 1.00 97.94 68 VAL A C 1
ATOM 525 O O . VAL A 1 68 ? 9.331 -9.670 -10.040 1.00 97.94 68 VAL A O 1
ATOM 528 N N . ASP A 1 69 ? 9.277 -7.738 -8.892 1.00 98.19 69 ASP A N 1
ATOM 529 C CA . ASP A 1 69 ? 10.419 -8.051 -8.037 1.00 98.19 69 ASP A CA 1
ATOM 530 C C . ASP A 1 69 ? 9.965 -8.890 -6.835 1.00 98.19 69 ASP A C 1
ATOM 532 O O . ASP A 1 69 ? 8.865 -8.716 -6.312 1.00 98.19 69 ASP A O 1
ATOM 536 N N . GLN A 1 70 ? 10.807 -9.819 -6.378 1.00 98.19 70 GLN A N 1
ATOM 537 C CA . GLN A 1 70 ? 10.559 -10.581 -5.151 1.00 98.19 70 GLN A CA 1
ATOM 538 C C . GLN A 1 70 ? 11.287 -9.919 -3.984 1.00 98.19 70 GLN A C 1
ATOM 540 O O . GLN A 1 70 ? 12.514 -9.828 -3.979 1.00 98.19 70 GLN A O 1
ATOM 545 N N . VAL A 1 71 ? 10.529 -9.489 -2.982 1.00 98.31 71 VAL A N 1
ATOM 546 C CA . VAL A 1 71 ? 11.010 -8.651 -1.884 1.00 98.31 71 VAL A CA 1
ATOM 547 C C . VAL A 1 71 ? 10.890 -9.396 -0.560 1.00 98.31 71 VAL A C 1
ATOM 549 O O . VAL A 1 71 ? 9.913 -10.096 -0.308 1.00 98.31 71 VAL A O 1
ATOM 552 N N . ALA A 1 72 ? 11.889 -9.229 0.305 1.00 98.25 72 ALA A N 1
ATOM 553 C CA . ALA A 1 72 ? 11.910 -9.775 1.657 1.00 98.25 72 ALA A CA 1
ATOM 554 C C . ALA A 1 72 ? 12.394 -8.702 2.638 1.00 98.25 72 ALA A C 1
ATOM 556 O O . ALA A 1 72 ? 13.565 -8.319 2.621 1.00 98.25 72 ALA A O 1
ATOM 557 N N . LEU A 1 73 ? 11.504 -8.216 3.508 1.00 98.50 73 LEU A N 1
ATOM 558 C CA . LEU A 1 73 ? 11.879 -7.235 4.527 1.00 98.50 73 LEU A CA 1
ATOM 559 C C . LEU A 1 73 ? 12.622 -7.906 5.685 1.00 98.50 73 LEU A C 1
ATOM 561 O O . LEU A 1 73 ? 12.152 -8.879 6.283 1.00 98.50 73 LEU A O 1
ATOM 565 N N . ASN A 1 74 ? 13.758 -7.333 6.073 1.00 98.12 74 ASN A N 1
ATOM 566 C CA . ASN A 1 74 ? 14.476 -7.754 7.268 1.00 98.12 74 ASN A CA 1
ATOM 567 C C . ASN A 1 74 ? 13.764 -7.283 8.557 1.00 98.12 74 ASN A C 1
ATOM 569 O O . ASN A 1 74 ? 12.797 -6.517 8.544 1.00 98.12 74 ASN A O 1
ATOM 573 N N . LYS A 1 75 ? 14.259 -7.728 9.719 1.00 98.19 75 LYS A N 1
ATOM 574 C CA . LYS A 1 75 ? 13.653 -7.407 11.027 1.00 98.19 75 LYS A CA 1
ATOM 575 C C . LYS A 1 75 ? 13.593 -5.902 11.324 1.00 98.19 75 LYS A C 1
ATOM 577 O O . LYS A 1 75 ? 12.646 -5.454 11.970 1.00 98.19 75 LYS A O 1
ATOM 582 N N . ALA A 1 76 ? 14.595 -5.132 10.901 1.00 98.38 76 ALA A N 1
ATOM 583 C CA . ALA A 1 76 ? 14.633 -3.688 11.119 1.00 98.38 76 ALA A CA 1
ATOM 584 C C . ALA A 1 76 ? 13.601 -2.967 10.241 1.00 98.38 76 ALA A C 1
ATOM 586 O O . ALA A 1 76 ? 12.851 -2.138 10.750 1.00 98.38 76 ALA A O 1
ATOM 587 N N . GLN A 1 77 ? 13.482 -3.363 8.974 1.00 98.62 77 GLN A N 1
ATOM 588 C CA . GLN A 1 77 ? 12.487 -2.818 8.045 1.00 98.62 77 GLN A CA 1
ATOM 589 C C . GLN A 1 77 ? 11.061 -3.136 8.515 1.00 98.62 77 GLN A C 1
ATOM 591 O O . GLN A 1 77 ? 10.220 -2.247 8.621 1.00 98.62 77 GLN A O 1
ATOM 596 N N . TRP A 1 78 ? 10.805 -4.373 8.958 1.00 98.38 78 TRP A N 1
ATOM 597 C CA . TRP A 1 78 ? 9.520 -4.733 9.570 1.00 98.38 78 TRP A CA 1
ATOM 598 C C . TRP A 1 78 ? 9.194 -3.906 10.819 1.00 98.38 78 TRP A C 1
ATOM 600 O O . TRP A 1 78 ? 8.035 -3.550 11.053 1.00 98.38 78 TRP A O 1
ATOM 610 N N . LYS A 1 79 ? 10.204 -3.578 11.636 1.00 98.56 79 LYS A N 1
ATOM 611 C CA . LYS A 1 79 ? 10.033 -2.700 12.800 1.00 98.56 79 LYS A CA 1
ATOM 612 C C . LYS A 1 79 ? 9.653 -1.281 12.374 1.00 98.56 79 LYS A C 1
ATOM 614 O O . LYS A 1 79 ? 8.820 -0.679 13.051 1.00 98.56 79 LYS A O 1
ATOM 619 N N . ASN A 1 80 ? 10.225 -0.771 11.283 1.00 98.56 80 ASN A N 1
ATOM 620 C CA . ASN A 1 80 ? 9.873 0.532 10.723 1.00 98.56 80 ASN A CA 1
ATOM 621 C C . ASN A 1 80 ? 8.428 0.528 10.214 1.00 98.56 80 ASN A C 1
ATOM 623 O O . ASN A 1 80 ? 7.640 1.356 10.666 1.00 98.56 80 ASN A O 1
ATOM 627 N N . VAL A 1 81 ? 8.047 -0.463 9.403 1.00 98.62 81 VAL A N 1
ATOM 628 C CA . VAL A 1 81 ? 6.675 -0.651 8.891 1.00 98.62 81 VAL A CA 1
ATOM 629 C C . VAL A 1 81 ? 5.642 -0.767 10.016 1.00 98.62 81 VAL A C 1
ATOM 631 O O . VAL A 1 81 ? 4.542 -0.234 9.918 1.00 98.62 81 VAL A O 1
ATOM 634 N N . SER A 1 82 ? 5.987 -1.433 11.122 1.00 98.56 82 SER A N 1
ATOM 635 C CA . SER A 1 82 ? 5.068 -1.624 12.256 1.00 98.56 82 SER A CA 1
ATOM 636 C C . SER A 1 82 ? 5.002 -0.415 13.198 1.00 98.56 82 SER A C 1
ATOM 638 O O . SER A 1 82 ? 4.128 -0.344 14.064 1.00 98.56 82 SER A O 1
ATOM 640 N N . LYS A 1 83 ? 5.943 0.534 13.089 1.00 98.69 83 LYS A N 1
ATOM 641 C CA . LYS A 1 83 ? 6.059 1.687 13.995 1.00 98.69 83 LYS A CA 1
ATOM 642 C C . LYS A 1 83 ? 4.824 2.603 13.981 1.00 98.69 83 LYS A C 1
ATOM 644 O O . LYS A 1 83 ? 4.434 3.016 15.075 1.00 98.69 83 LYS A O 1
ATOM 649 N N . PRO A 1 84 ? 4.175 2.907 12.835 1.00 98.69 84 PRO A N 1
ATOM 650 C CA . PRO A 1 84 ? 2.966 3.732 12.796 1.00 98.69 84 PRO A CA 1
ATOM 651 C C . PRO A 1 84 ? 1.827 3.215 13.682 1.00 98.69 84 PRO A C 1
ATOM 653 O O . PRO A 1 84 ? 1.079 4.019 14.235 1.00 98.69 84 PRO A O 1
ATOM 656 N N . PHE A 1 85 ? 1.745 1.898 13.895 1.00 98.69 85 PHE A N 1
ATOM 657 C CA . PHE A 1 85 ? 0.728 1.236 14.720 1.00 98.69 85 PHE A CA 1
ATOM 658 C C . PHE A 1 85 ? 1.011 1.293 16.232 1.00 98.69 85 PHE A C 1
ATOM 660 O O . PHE A 1 85 ? 0.400 0.563 17.013 1.00 98.69 85 PHE A O 1
ATOM 667 N N 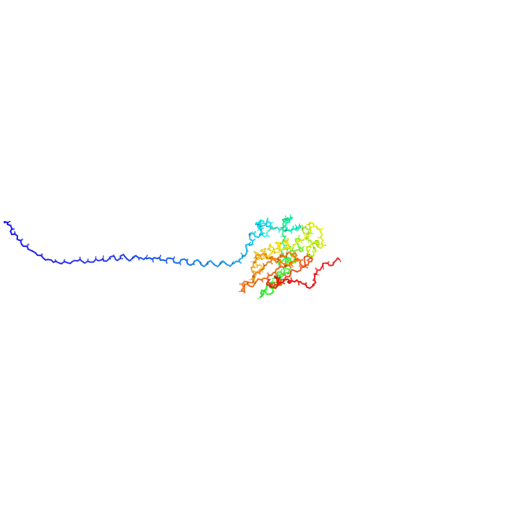. ARG A 1 86 ? 1.952 2.139 16.679 1.00 97.56 86 ARG A N 1
ATOM 668 C CA . ARG A 1 86 ? 2.294 2.320 18.098 1.00 97.56 86 ARG A CA 1
ATOM 669 C C . ARG A 1 86 ? 2.062 3.774 18.542 1.00 97.56 86 ARG A C 1
ATOM 671 O O . ARG A 1 86 ? 2.707 4.670 18.002 1.00 97.56 86 ARG A O 1
ATOM 678 N N . PRO A 1 87 ? 1.200 4.023 19.550 1.00 97.94 87 PRO A N 1
ATOM 679 C CA . PRO A 1 87 ? 0.313 3.056 20.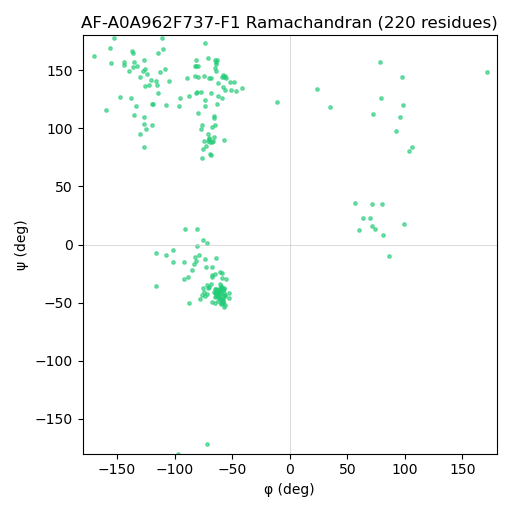209 1.00 97.94 87 PRO A CA 1
ATOM 680 C C . PRO A 1 87 ? -0.747 2.504 19.242 1.00 97.94 87 PRO A C 1
ATOM 682 O O . PRO A 1 87 ? -1.048 3.130 18.227 1.00 97.94 87 PRO A O 1
ATOM 685 N N . GLY A 1 88 ? -1.315 1.339 19.564 1.00 97.62 88 GLY A N 1
ATOM 686 C CA . GLY A 1 88 ? -2.369 0.736 18.743 1.00 97.62 88 GLY A CA 1
ATOM 687 C C . GLY A 1 88 ? -3.584 1.655 18.611 1.00 97.62 88 GLY A C 1
ATOM 688 O O . GLY A 1 88 ? -3.933 2.358 19.565 1.00 97.62 88 GLY A O 1
ATOM 689 N N . ALA A 1 89 ? -4.223 1.646 17.439 1.00 98.12 89 ALA A N 1
ATOM 690 C CA . ALA A 1 89 ? -5.438 2.414 17.199 1.00 98.12 89 ALA A CA 1
ATOM 691 C C . ALA A 1 89 ? -6.535 2.083 18.223 1.00 98.12 89 ALA A C 1
ATOM 693 O O . ALA A 1 89 ? -6.697 0.935 18.644 1.00 98.12 89 ALA A O 1
ATOM 694 N N . LYS A 1 90 ? -7.286 3.119 18.608 1.00 98.25 90 LYS A N 1
ATOM 695 C CA . LYS A 1 90 ? -8.502 3.017 19.431 1.00 98.25 90 LYS A CA 1
ATOM 696 C C . LYS A 1 90 ? -9.779 3.280 18.627 1.00 98.25 90 LYS A C 1
ATOM 698 O O . LYS A 1 90 ? -10.863 3.095 19.160 1.00 98.25 90 LYS A O 1
ATOM 703 N N . THR A 1 91 ? -9.643 3.741 17.386 1.00 98.62 91 THR A N 1
ATOM 704 C CA . THR A 1 91 ? -10.744 4.060 16.473 1.00 98.62 91 THR A CA 1
ATOM 705 C C . THR A 1 91 ? -10.348 3.682 15.048 1.00 98.62 91 THR A C 1
ATOM 707 O O . THR A 1 91 ? -9.157 3.701 14.714 1.00 98.62 91 THR A O 1
ATOM 710 N N . ALA A 1 92 ? -11.339 3.410 14.198 1.00 98.62 92 ALA A N 1
ATOM 711 C CA . ALA A 1 92 ? -11.125 3.140 12.780 1.00 98.62 92 ALA A CA 1
ATOM 712 C C . ALA A 1 92 ? -10.407 4.302 12.071 1.00 98.62 92 ALA A C 1
ATOM 714 O O . ALA A 1 92 ? -9.416 4.106 11.374 1.00 98.62 92 ALA A O 1
ATOM 715 N N . GLU A 1 93 ? -10.811 5.546 12.330 1.00 98.75 93 GLU A N 1
ATOM 716 C CA . GLU A 1 93 ? -10.142 6.730 11.774 1.00 98.75 93 GLU A CA 1
ATOM 717 C C . GLU A 1 93 ? -8.650 6.792 12.129 1.00 98.75 93 GLU A C 1
ATOM 719 O O . GLU A 1 93 ? -7.797 7.084 11.281 1.00 98.75 93 GLU A O 1
ATOM 724 N N . LYS A 1 94 ? -8.310 6.456 13.381 1.00 98.75 94 LYS A N 1
ATOM 725 C CA . LYS A 1 94 ? -6.914 6.418 13.799 1.00 98.75 94 LYS A CA 1
ATOM 726 C C . LYS A 1 94 ? -6.150 5.325 13.064 1.00 98.75 94 LYS A C 1
ATOM 728 O O . LYS A 1 94 ? -5.017 5.576 12.661 1.00 98.75 94 LYS A O 1
ATOM 733 N N . GLU A 1 95 ? -6.752 4.154 12.884 1.00 98.88 95 GLU A N 1
ATOM 734 C CA . GLU A 1 95 ? -6.149 3.064 12.119 1.00 98.88 95 GLU A CA 1
ATOM 735 C C . GLU A 1 95 ? -5.907 3.457 10.660 1.00 98.88 95 GLU A C 1
ATOM 737 O O . GLU A 1 95 ? -4.797 3.254 10.181 1.00 98.88 95 GLU A O 1
ATOM 742 N N . ARG A 1 96 ? -6.852 4.132 9.987 1.00 98.88 96 ARG A N 1
ATOM 743 C CA . ARG A 1 96 ? -6.635 4.668 8.628 1.00 98.88 96 ARG A CA 1
ATOM 744 C C . ARG A 1 96 ? -5.421 5.595 8.571 1.00 98.88 96 ARG A C 1
ATOM 746 O O . ARG A 1 96 ? -4.547 5.432 7.728 1.00 98.88 96 ARG A O 1
ATOM 753 N N . THR A 1 97 ? -5.275 6.497 9.544 1.00 98.81 97 THR A N 1
ATOM 754 C CA . THR A 1 97 ? -4.073 7.349 9.639 1.00 98.81 97 THR A CA 1
ATOM 755 C C . THR A 1 97 ? -2.779 6.536 9.817 1.00 98.81 97 THR A C 1
ATOM 757 O O . THR A 1 97 ? -1.713 6.959 9.367 1.00 98.81 97 THR A O 1
ATOM 760 N N . GLN A 1 98 ? -2.832 5.399 10.518 1.00 98.88 98 GLN A N 1
ATOM 761 C CA . GLN A 1 98 ? -1.678 4.512 10.706 1.00 98.88 98 GLN A CA 1
ATOM 762 C C . GLN A 1 98 ? -1.361 3.718 9.437 1.00 98.88 98 GLN A C 1
ATOM 764 O O . GLN A 1 98 ? -0.188 3.636 9.081 1.00 98.88 98 GLN A O 1
ATOM 769 N N . ILE A 1 99 ? -2.387 3.225 8.736 1.00 98.94 99 ILE A N 1
ATOM 770 C CA . ILE A 1 99 ? -2.279 2.565 7.431 1.00 98.94 99 ILE A CA 1
ATOM 771 C C . ILE A 1 99 ? -1.600 3.500 6.429 1.00 98.94 99 ILE A C 1
ATOM 773 O O . ILE A 1 99 ? -0.563 3.132 5.893 1.00 98.94 99 ILE A O 1
ATOM 777 N N . ALA A 1 100 ? -2.094 4.732 6.257 1.00 98.88 100 ALA A N 1
ATOM 778 C CA . ALA A 1 100 ? -1.525 5.705 5.317 1.00 98.88 100 ALA A CA 1
ATOM 779 C C . ALA A 1 100 ? -0.015 5.920 5.528 1.00 98.88 100 ALA A C 1
ATOM 781 O O . ALA A 1 100 ? 0.767 5.965 4.583 1.00 98.88 100 ALA A O 1
ATOM 782 N N . LYS A 1 101 ? 0.415 6.000 6.794 1.00 98.88 101 LYS A N 1
ATOM 783 C CA . LYS A 1 101 ? 1.834 6.120 7.158 1.00 98.88 101 LYS A CA 1
ATOM 784 C C . LYS A 1 101 ? 2.616 4.828 6.939 1.00 98.88 101 LYS A C 1
ATOM 786 O O . LYS A 1 101 ? 3.800 4.894 6.639 1.00 98.88 101 LYS A O 1
ATOM 791 N N . ALA A 1 102 ? 2.001 3.670 7.156 1.00 98.88 102 ALA A N 1
ATOM 792 C CA . ALA A 1 102 ? 2.654 2.384 6.954 1.00 98.88 102 ALA A CA 1
ATOM 793 C C . ALA A 1 102 ? 2.880 2.086 5.469 1.00 98.88 102 ALA A C 1
ATOM 795 O O . ALA A 1 102 ? 3.946 1.577 5.144 1.00 98.88 102 ALA A O 1
ATOM 796 N N . ILE A 1 103 ? 1.940 2.458 4.592 1.00 98.88 103 ILE A N 1
ATOM 797 C CA . ILE A 1 103 ? 2.110 2.387 3.132 1.00 98.88 103 ILE A CA 1
ATOM 798 C C . ILE A 1 103 ? 3.313 3.229 2.692 1.00 98.88 103 ILE A C 1
ATOM 800 O O . ILE A 1 103 ? 4.228 2.688 2.082 1.00 98.88 103 ILE A O 1
ATOM 804 N N . ALA A 1 104 ? 3.409 4.473 3.174 1.00 98.81 104 ALA A N 1
ATOM 805 C CA . ALA A 1 104 ? 4.576 5.332 2.952 1.00 98.81 104 ALA A CA 1
ATOM 806 C C . ALA A 1 104 ? 5.900 4.648 3.351 1.00 98.81 104 ALA A C 1
ATOM 808 O O . ALA A 1 104 ? 6.892 4.678 2.632 1.00 98.81 104 ALA A O 1
ATOM 809 N N . VAL A 1 105 ? 5.931 4.004 4.525 1.00 98.81 105 VAL A N 1
ATOM 810 C CA . VAL A 1 105 ? 7.137 3.310 5.003 1.00 98.81 105 VAL A CA 1
ATOM 811 C C . VAL A 1 105 ? 7.427 2.054 4.178 1.00 98.81 105 VAL A C 1
ATOM 813 O O . VAL A 1 105 ? 8.595 1.764 3.939 1.00 98.81 105 VAL A O 1
ATOM 816 N N . PHE A 1 106 ? 6.409 1.314 3.731 1.00 98.81 106 PHE A N 1
ATOM 817 C CA . PHE A 1 106 ? 6.608 0.200 2.804 1.00 98.81 106 PHE A CA 1
ATOM 818 C C . PHE A 1 106 ? 7.245 0.676 1.505 1.00 98.81 106 PHE A C 1
ATOM 820 O O . PHE A 1 106 ? 8.273 0.131 1.123 1.00 98.81 106 PHE A O 1
ATOM 827 N N . GLU A 1 107 ? 6.688 1.704 0.872 1.00 98.69 107 GLU A N 1
ATOM 828 C CA . GLU A 1 107 ? 7.234 2.284 -0.356 1.00 98.69 107 GLU A CA 1
ATOM 829 C C . GLU A 1 107 ? 8.681 2.740 -0.180 1.00 98.69 107 GLU A C 1
ATOM 831 O O . GLU A 1 107 ? 9.524 2.380 -0.989 1.00 98.69 107 GLU A O 1
ATOM 836 N N . GLN A 1 108 ? 9.027 3.394 0.931 1.00 98.62 108 GLN A N 1
ATOM 837 C CA . GLN A 1 108 ? 10.417 3.781 1.203 1.00 98.62 108 GLN A CA 1
ATOM 838 C C . GLN A 1 108 ? 11.362 2.582 1.373 1.00 98.62 108 GLN A C 1
ATOM 840 O O . GLN A 1 108 ? 12.519 2.631 0.951 1.00 98.62 108 GLN A O 1
ATOM 845 N N . GLU A 1 109 ? 10.931 1.529 2.072 1.00 98.62 109 GLU A N 1
ATOM 846 C CA . GLU A 1 109 ? 11.770 0.350 2.322 1.00 98.62 109 GLU A CA 1
ATOM 847 C C . GLU A 1 109 ? 11.922 -0.506 1.062 1.00 98.62 109 GLU A C 1
ATOM 849 O O . GLU A 1 109 ? 13.031 -0.930 0.743 1.00 98.62 109 GLU A O 1
ATOM 854 N N . VAL A 1 110 ? 10.825 -0.733 0.337 1.00 98.75 110 VAL A N 1
ATOM 855 C CA . VAL A 1 110 ? 10.784 -1.532 -0.894 1.00 98.75 110 VAL A CA 1
ATOM 856 C C . VAL A 1 110 ? 11.374 -0.761 -2.075 1.00 98.75 110 VAL A C 1
ATOM 858 O O . VAL A 1 110 ? 12.111 -1.339 -2.873 1.00 98.75 110 VAL A O 1
ATOM 861 N N . GLY A 1 111 ? 11.140 0.547 -2.148 1.00 98.19 111 GLY A N 1
ATOM 862 C CA . GLY A 1 111 ? 11.667 1.430 -3.185 1.00 98.19 111 GLY A CA 1
ATOM 863 C C . GLY A 1 111 ? 13.184 1.413 -3.235 1.00 98.19 111 GLY A C 1
ATOM 864 O O . GLY A 1 111 ? 13.756 1.141 -4.284 1.00 98.19 111 GLY A O 1
ATOM 865 N N . ARG A 1 112 ? 13.857 1.523 -2.082 1.00 98.06 112 ARG A N 1
ATOM 866 C CA . ARG A 1 112 ? 15.328 1.396 -2.003 1.00 98.06 112 ARG A CA 1
ATOM 867 C C . ARG A 1 112 ? 15.864 0.039 -2.468 1.00 98.06 112 ARG A C 1
ATOM 869 O O . ARG A 1 112 ? 17.040 -0.065 -2.801 1.00 98.06 112 ARG A O 1
ATOM 876 N N . MET A 1 113 ? 15.044 -1.012 -2.427 1.00 98.25 113 MET A N 1
ATOM 877 C CA . MET A 1 113 ? 15.434 -2.367 -2.837 1.00 98.25 113 MET A CA 1
ATOM 878 C C . MET A 1 113 ? 15.206 -2.617 -4.330 1.00 98.25 113 MET A C 1
ATOM 880 O O . MET A 1 113 ? 15.885 -3.461 -4.909 1.00 98.25 113 MET A O 1
ATOM 884 N N . THR A 1 114 ? 14.243 -1.919 -4.930 1.00 98.00 114 THR A N 1
ATOM 885 C CA . THR A 1 114 ? 13.725 -2.191 -6.283 1.00 98.00 114 THR A CA 1
ATOM 886 C C . THR A 1 114 ? 13.977 -1.049 -7.270 1.00 98.00 114 THR A C 1
ATOM 888 O O . THR A 1 114 ? 13.732 -1.206 -8.462 1.00 98.00 114 THR A O 1
ATOM 891 N N . GLY A 1 115 ? 14.483 0.089 -6.787 1.00 97.56 115 GLY A N 1
ATOM 892 C CA . GLY A 1 115 ? 14.683 1.315 -7.558 1.00 97.56 115 GLY A CA 1
ATOM 893 C C . GLY A 1 115 ? 13.448 2.217 -7.608 1.00 97.56 115 GLY A C 1
ATOM 894 O O . GLY A 1 115 ? 13.563 3.367 -8.014 1.00 97.56 115 GLY A O 1
ATOM 895 N N . THR A 1 116 ? 12.276 1.760 -7.146 1.00 97.88 116 THR A N 1
ATOM 896 C CA . THR A 1 116 ? 11.023 2.540 -7.217 1.00 97.88 116 THR A CA 1
ATOM 897 C C . THR A 1 116 ? 10.974 3.725 -6.255 1.00 97.88 116 THR A C 1
ATOM 899 O O . THR A 1 116 ? 10.020 4.485 -6.269 1.00 97.88 116 THR A O 1
ATOM 902 N N . ASN A 1 117 ? 12.034 3.977 -5.478 1.00 96.81 117 ASN A N 1
ATOM 903 C CA . ASN A 1 117 ? 12.207 5.267 -4.801 1.00 96.81 117 ASN A CA 1
ATOM 904 C C . ASN A 1 117 ? 12.387 6.450 -5.775 1.00 96.81 117 ASN A C 1
ATOM 906 O O . ASN A 1 117 ? 12.402 7.590 -5.326 1.00 96.81 117 ASN A O 1
ATOM 910 N N . GLU A 1 118 ? 12.613 6.175 -7.062 1.00 95.06 118 GLU A N 1
ATOM 911 C CA . GLU A 1 118 ? 12.616 7.156 -8.155 1.00 95.06 118 GLU A CA 1
ATOM 912 C C . GLU A 1 118 ? 11.203 7.469 -8.667 1.00 95.06 118 GLU A C 1
ATOM 914 O O . GLU A 1 118 ? 11.048 8.381 -9.474 1.00 95.06 118 GLU A O 1
ATOM 919 N N . ASP A 1 119 ? 10.188 6.704 -8.253 1.00 96.50 119 ASP A N 1
ATOM 920 C CA . ASP A 1 119 ? 8.815 6.903 -8.703 1.00 96.50 119 ASP A CA 1
ATOM 921 C C . ASP A 1 119 ? 8.282 8.279 -8.286 1.00 96.50 119 ASP A C 1
ATOM 923 O O . ASP A 1 119 ? 8.357 8.673 -7.112 1.00 96.50 119 ASP A O 1
ATOM 927 N N . ILE A 1 120 ? 7.758 9.001 -9.274 1.00 94.88 120 ILE A N 1
ATOM 928 C CA . ILE A 1 120 ? 7.134 10.304 -9.083 1.00 94.88 120 ILE A CA 1
ATOM 929 C C . ILE A 1 120 ? 5.627 10.191 -9.259 1.00 94.88 120 ILE A C 1
ATOM 931 O O . ILE A 1 120 ? 5.133 9.370 -10.029 1.00 94.88 120 ILE A O 1
ATOM 935 N N . TYR A 1 121 ? 4.894 11.064 -8.570 1.00 93.06 121 TYR A N 1
ATOM 936 C CA . TYR A 1 121 ? 3.436 11.036 -8.555 1.00 93.06 121 TYR A CA 1
ATOM 937 C C . TYR A 1 121 ? 2.827 10.929 -9.957 1.00 93.06 121 TYR A C 1
ATOM 939 O O . TYR A 1 121 ? 3.193 11.650 -10.883 1.00 93.06 121 TYR A O 1
ATOM 947 N N . GLY A 1 122 ? 1.770 10.139 -10.090 1.00 91.00 122 GLY A N 1
ATOM 948 C CA . GLY A 1 122 ? 1.006 10.084 -11.322 1.00 91.00 122 GLY A CA 1
ATOM 949 C C . GLY A 1 122 ? 1.632 9.251 -12.447 1.00 91.00 122 GLY A C 1
ATOM 950 O O . GLY A 1 122 ? 2.831 9.063 -12.571 1.00 91.00 122 GLY A O 1
ATOM 951 N N . THR A 1 123 ? 0.796 8.792 -13.374 1.00 86.75 123 THR A N 1
ATOM 952 C CA . THR A 1 123 ? 1.267 8.006 -14.520 1.00 86.75 123 THR A CA 1
ATOM 953 C C . THR A 1 123 ? 1.834 8.905 -15.620 1.00 86.75 123 THR A C 1
ATOM 955 O O . THR A 1 123 ? 1.168 9.846 -16.058 1.00 86.75 123 THR A O 1
ATOM 958 N N . PHE A 1 124 ? 3.028 8.559 -16.110 1.00 84.75 124 PHE A N 1
ATOM 959 C CA . PHE A 1 124 ? 3.735 9.225 -17.216 1.00 84.75 124 PHE A CA 1
ATOM 960 C C . PHE A 1 124 ? 4.138 10.686 -16.954 1.00 84.75 124 PHE A C 1
ATOM 962 O O . PHE A 1 124 ? 4.349 11.430 -17.913 1.00 84.75 124 PHE A O 1
ATOM 969 N N . GLN A 1 125 ? 4.268 11.109 -15.689 1.00 85.06 125 GLN A N 1
ATOM 970 C CA . GLN A 1 125 ? 5.022 12.337 -15.392 1.00 85.06 125 GLN A CA 1
ATOM 971 C C . GLN A 1 125 ? 6.497 12.151 -15.773 1.00 85.06 125 GLN A C 1
ATOM 973 O O . GLN A 1 125 ? 7.107 13.036 -16.367 1.00 85.06 125 GLN A O 1
ATOM 978 N N . GLU A 1 126 ? 7.016 10.948 -15.523 1.00 87.62 126 GLU A N 1
ATOM 979 C CA . GLU A 1 126 ? 8.299 10.460 -16.004 1.00 87.62 126 GLU A CA 1
ATOM 980 C C . GLU A 1 126 ? 8.138 9.049 -16.586 1.00 87.62 126 GLU A C 1
ATOM 982 O O . GLU A 1 126 ? 7.207 8.306 -16.252 1.00 87.62 126 GLU A O 1
ATOM 987 N N . MET A 1 127 ? 9.027 8.697 -17.517 1.00 90.31 127 MET A N 1
ATOM 988 C CA . MET A 1 127 ? 9.052 7.393 -18.170 1.00 90.31 127 MET A CA 1
ATOM 989 C C . MET A 1 127 ? 10.233 6.585 -17.647 1.00 90.31 127 MET A C 1
ATOM 991 O O . MET A 1 127 ? 11.380 6.968 -17.856 1.00 90.31 127 MET A O 1
ATOM 995 N N . GLY A 1 128 ? 9.977 5.425 -17.050 1.00 93.25 128 GLY A N 1
ATOM 996 C CA . GLY A 1 128 ? 11.059 4.585 -16.546 1.00 93.25 128 GLY A CA 1
ATOM 997 C C . GLY A 1 128 ? 10.594 3.208 -16.108 1.00 93.25 128 GLY A C 1
ATOM 998 O O . GLY A 1 128 ? 9.415 2.975 -15.869 1.00 93.25 128 GLY A O 1
ATOM 999 N N . ALA A 1 129 ? 11.534 2.271 -15.995 1.00 94.44 129 ALA A N 1
ATOM 1000 C CA . ALA A 1 129 ? 11.237 0.927 -15.497 1.00 94.44 129 ALA A CA 1
ATOM 1001 C C . ALA A 1 129 ? 10.997 0.888 -13.975 1.00 94.44 129 ALA A C 1
ATOM 1003 O O . ALA A 1 129 ? 10.556 -0.145 -13.467 1.00 94.44 129 ALA A O 1
ATOM 1004 N N . HIS A 1 130 ? 11.322 1.976 -13.272 1.00 96.12 130 HIS A N 1
ATOM 1005 C CA . HIS A 1 130 ? 11.116 2.158 -11.834 1.00 96.12 130 HIS A CA 1
ATOM 1006 C C . HIS A 1 130 ? 9.886 3.015 -11.502 1.00 96.12 130 HIS A C 1
ATOM 1008 O O . HIS A 1 130 ? 9.561 3.150 -10.332 1.00 96.12 130 HIS A O 1
ATOM 1014 N N . GLN A 1 131 ? 9.210 3.562 -12.517 1.00 97.56 131 GLN A N 1
ATOM 1015 C CA . GLN A 1 131 ? 7.973 4.323 -12.352 1.00 97.56 131 GLN A CA 1
ATOM 1016 C C . GLN A 1 131 ? 6.770 3.377 -12.240 1.00 97.56 131 GLN A C 1
ATOM 1018 O O . GLN A 1 131 ? 6.798 2.255 -12.773 1.00 97.56 131 GLN A O 1
ATOM 1023 N N . LEU A 1 132 ? 5.720 3.845 -11.576 1.00 97.75 132 LEU A N 1
ATOM 1024 C CA . LEU A 1 132 ? 4.527 3.102 -11.203 1.00 97.75 132 LEU A CA 1
ATOM 1025 C C . LEU A 1 132 ? 3.282 3.776 -11.796 1.00 97.75 132 LEU A C 1
ATOM 1027 O O . LEU A 1 132 ? 3.125 4.997 -11.805 1.00 97.75 132 LEU A O 1
ATOM 1031 N N . ASP A 1 133 ? 2.358 2.982 -12.337 1.00 96.69 133 ASP A N 1
ATOM 1032 C CA . ASP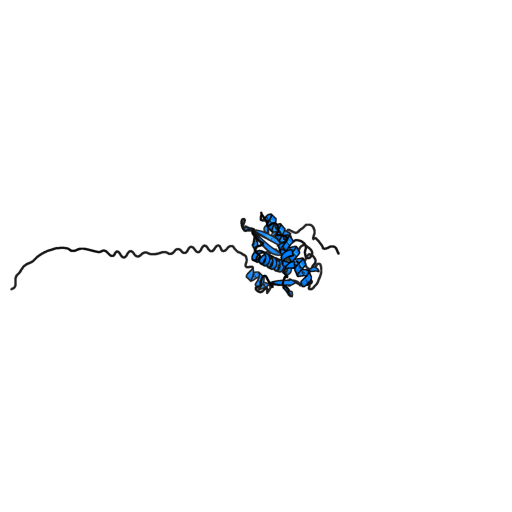 A 1 133 ? 1.010 3.475 -12.626 1.00 96.69 133 ASP A CA 1
ATOM 1033 C C . ASP A 1 133 ? 0.009 3.122 -11.530 1.00 96.69 133 ASP A C 1
ATOM 1035 O O . ASP A 1 133 ? 0.318 2.476 -10.534 1.00 96.69 133 ASP A O 1
ATOM 1039 N N . CYS A 1 134 ? -1.243 3.539 -11.727 1.00 96.56 134 CYS A N 1
ATOM 1040 C CA . CYS A 1 134 ? -2.311 3.225 -10.787 1.00 96.56 134 CYS A CA 1
ATOM 1041 C C . CYS A 1 134 ? -2.516 1.713 -10.582 1.00 96.56 134 CYS A C 1
ATOM 1043 O O . CYS A 1 134 ? -3.027 1.312 -9.537 1.00 96.56 134 CYS A O 1
ATOM 1045 N N . VAL A 1 135 ? -2.130 0.864 -11.543 1.00 97.12 135 VAL A N 1
ATOM 1046 C CA . VAL A 1 135 ? -2.227 -0.594 -11.419 1.00 97.12 135 VAL A CA 1
ATOM 1047 C C . VAL A 1 135 ? -1.097 -1.127 -10.549 1.00 97.12 135 VAL A C 1
ATOM 1049 O O . VAL A 1 135 ? -1.374 -1.902 -9.632 1.00 97.12 135 VAL A O 1
ATOM 1052 N N . ASP A 1 136 ? 0.139 -0.694 -10.796 1.00 98.38 136 ASP A N 1
ATOM 1053 C CA . ASP A 1 136 ? 1.288 -1.035 -9.955 1.00 98.38 136 ASP A CA 1
ATOM 1054 C C . ASP A 1 136 ? 1.026 -0.615 -8.502 1.00 98.38 136 ASP A C 1
ATOM 1056 O O . ASP A 1 136 ? 1.081 -1.442 -7.589 1.00 98.38 136 ASP A O 1
ATOM 1060 N N . GLU A 1 137 ? 0.638 0.647 -8.305 1.00 98.56 137 GLU A N 1
ATOM 1061 C CA . GLU A 1 137 ? 0.395 1.258 -6.997 1.00 98.56 137 GLU A CA 1
ATOM 1062 C C . GLU A 1 137 ? -0.701 0.550 -6.201 1.00 98.56 137 GLU A C 1
ATOM 1064 O O . GLU A 1 137 ? -0.512 0.150 -5.048 1.00 98.56 137 GLU A O 1
ATOM 1069 N N . SER A 1 138 ? -1.861 0.330 -6.824 1.00 98.50 138 SER A N 1
ATOM 1070 C CA . SER A 1 138 ? -2.976 -0.343 -6.153 1.00 98.50 138 SER A CA 1
ATOM 1071 C C . SER A 1 138 ? -2.692 -1.822 -5.884 1.00 98.50 138 SER A C 1
ATOM 1073 O O . SER A 1 138 ? -3.106 -2.339 -4.842 1.00 98.50 138 SER A O 1
ATOM 1075 N N . THR A 1 139 ? -1.948 -2.509 -6.755 1.00 98.62 139 THR A N 1
ATOM 1076 C CA . THR A 1 139 ? -1.547 -3.907 -6.527 1.00 98.62 139 THR A CA 1
A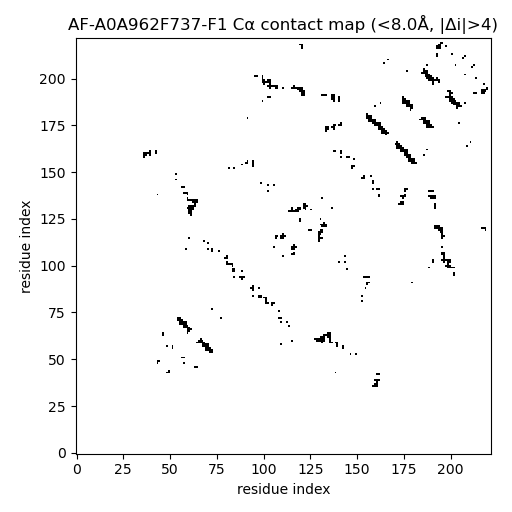TOM 1077 C C . THR A 1 139 ? -0.568 -4.008 -5.363 1.00 98.62 139 THR A C 1
ATOM 1079 O O . THR A 1 139 ? -0.812 -4.771 -4.425 1.00 98.62 139 THR A O 1
ATOM 1082 N N . ASN A 1 140 ? 0.482 -3.183 -5.368 1.00 98.88 140 ASN A N 1
ATOM 1083 C CA . ASN A 1 140 ? 1.472 -3.104 -4.294 1.00 98.88 140 ASN A CA 1
ATOM 1084 C C . ASN A 1 140 ? 0.822 -2.756 -2.955 1.00 98.88 140 ASN A C 1
ATOM 1086 O O . ASN A 1 140 ? 1.015 -3.464 -1.966 1.00 98.88 140 ASN A O 1
ATOM 1090 N N . THR A 1 141 ? -0.023 -1.727 -2.932 1.00 98.88 141 THR A N 1
ATOM 1091 C CA . THR A 1 141 ? -0.747 -1.322 -1.725 1.00 98.88 141 THR A CA 1
ATOM 1092 C C . THR A 1 141 ? -1.652 -2.439 -1.209 1.00 98.88 141 THR A C 1
ATOM 1094 O O . THR A 1 141 ? -1.700 -2.675 -0.002 1.00 98.88 141 THR A O 1
ATOM 1097 N N . THR A 1 142 ? -2.320 -3.195 -2.086 1.00 98.75 142 THR A N 1
ATOM 1098 C CA . THR A 1 142 ? -3.146 -4.342 -1.666 1.00 98.75 142 THR A CA 1
ATOM 1099 C C . THR A 1 142 ? -2.302 -5.449 -1.032 1.00 98.75 142 THR A C 1
ATOM 1101 O O . THR A 1 142 ? -2.683 -5.985 0.011 1.00 98.75 142 THR A O 1
ATOM 1104 N N . ILE A 1 143 ? -1.125 -5.746 -1.596 1.00 98.81 143 ILE A N 1
ATOM 1105 C CA . ILE A 1 143 ? -0.162 -6.688 -1.007 1.00 98.81 143 ILE A CA 1
ATOM 1106 C C . ILE A 1 143 ? 0.274 -6.197 0.379 1.00 98.81 143 ILE A C 1
ATOM 1108 O O . ILE A 1 143 ? 0.237 -6.953 1.348 1.00 98.81 143 ILE A O 1
ATOM 1112 N N . TYR A 1 144 ? 0.631 -4.920 0.517 1.00 98.88 144 TYR A N 1
ATOM 1113 C CA . TYR A 1 144 ? 1.060 -4.351 1.796 1.00 98.88 144 TYR A CA 1
ATOM 1114 C C . TYR A 1 144 ? -0.043 -4.406 2.857 1.00 98.88 144 TYR A C 1
ATOM 1116 O O . TYR A 1 144 ? 0.225 -4.780 4.001 1.00 98.88 144 TYR A O 1
ATOM 1124 N N . LEU A 1 145 ? -1.287 -4.098 2.485 1.00 98.88 145 LEU A N 1
ATOM 1125 C CA . LEU A 1 145 ? -2.450 -4.218 3.365 1.00 98.88 145 LEU A CA 1
ATOM 1126 C C . LEU A 1 145 ? -2.661 -5.664 3.837 1.00 98.88 145 LEU A C 1
ATOM 1128 O O . LEU A 1 145 ? -2.894 -5.875 5.030 1.00 98.88 145 LEU A O 1
ATOM 1132 N N . ASP A 1 146 ? -2.513 -6.654 2.951 1.00 98.62 146 ASP A N 1
ATOM 1133 C CA . ASP A 1 146 ? -2.598 -8.079 3.310 1.00 98.62 146 ASP A CA 1
ATOM 1134 C C . ASP A 1 146 ? -1.522 -8.449 4.334 1.00 98.62 146 ASP A C 1
ATOM 1136 O O . ASP A 1 146 ? -1.804 -9.054 5.372 1.00 98.62 146 ASP A O 1
ATOM 1140 N N . LEU A 1 147 ? -0.282 -8.016 4.102 1.00 98.81 147 LEU A N 1
ATOM 1141 C CA . LEU A 1 147 ? 0.816 -8.288 5.021 1.00 98.81 147 LEU A CA 1
ATOM 1142 C C . LEU A 1 147 ? 0.595 -7.641 6.400 1.00 98.81 147 LEU A C 1
ATOM 1144 O O . LEU A 1 147 ? 0.904 -8.260 7.422 1.00 98.81 147 LEU A O 1
ATOM 1148 N N . LEU A 1 148 ? 0.051 -6.418 6.452 1.00 98.81 148 LEU A N 1
ATOM 1149 C CA . LEU A 1 148 ? -0.323 -5.746 7.704 1.00 98.81 148 LEU A CA 1
ATOM 1150 C C . LEU A 1 148 ? -1.431 -6.510 8.441 1.00 98.81 148 LEU A C 1
ATOM 1152 O O . LEU A 1 148 ? -1.331 -6.710 9.657 1.00 98.81 148 LEU A O 1
ATOM 1156 N N . ALA A 1 149 ? -2.454 -6.971 7.717 1.00 98.62 149 ALA A N 1
ATOM 1157 C CA . ALA A 1 149 ? -3.546 -7.764 8.273 1.00 98.62 149 ALA A CA 1
ATOM 1158 C C . ALA A 1 149 ? -3.037 -9.096 8.845 1.00 98.62 149 ALA A C 1
ATOM 1160 O O . ALA A 1 149 ? -3.292 -9.413 10.007 1.00 98.62 149 ALA A O 1
ATOM 1161 N N . ARG A 1 150 ? -2.215 -9.832 8.088 1.00 98.19 150 ARG A N 1
ATOM 1162 C CA . ARG A 1 150 ? -1.595 -11.102 8.512 1.00 98.19 150 ARG A CA 1
ATOM 1163 C C . ARG A 1 150 ? -0.616 -10.939 9.677 1.00 98.19 150 ARG A C 1
ATOM 1165 O O . ARG A 1 150 ? -0.417 -11.874 10.447 1.00 98.19 150 ARG A O 1
ATOM 1172 N N . LYS A 1 151 ? -0.026 -9.750 9.845 1.00 98.00 151 LYS A N 1
ATOM 1173 C CA . LYS A 1 151 ? 0.777 -9.361 11.022 1.00 98.00 151 LYS A CA 1
ATOM 1174 C C . LYS A 1 151 ? -0.074 -8.935 12.228 1.00 98.00 151 LYS A C 1
ATOM 1176 O O . LYS A 1 151 ? 0.495 -8.610 13.270 1.00 98.00 151 LYS A O 1
ATOM 1181 N N . GLY A 1 152 ? -1.403 -8.929 12.110 1.00 98.00 152 GLY A N 1
ATOM 1182 C CA . GLY A 1 152 ? -2.330 -8.542 13.176 1.00 98.00 152 GLY A CA 1
ATOM 1183 C C . GLY A 1 152 ? -2.300 -7.048 13.508 1.00 98.00 152 GLY A C 1
ATOM 1184 O O . GLY A 1 152 ? -2.619 -6.661 14.633 1.00 98.00 152 GLY A O 1
ATOM 1185 N N . LEU A 1 153 ? -1.857 -6.207 12.566 1.00 98.50 153 LEU A N 1
ATOM 1186 C CA . LEU A 1 153 ? -1.749 -4.759 12.770 1.00 98.50 153 LEU A CA 1
ATOM 1187 C C . LEU A 1 153 ? -3.062 -4.022 12.489 1.00 98.50 153 LEU A C 1
ATOM 1189 O O . LEU A 1 153 ? -3.255 -2.932 13.025 1.00 98.50 153 LEU A O 1
ATOM 1193 N N . LEU A 1 154 ? -3.959 -4.622 11.701 1.00 98.56 154 LEU A N 1
ATOM 1194 C CA . LEU A 1 154 ? -5.288 -4.083 11.419 1.00 98.56 154 LEU A CA 1
ATOM 1195 C C . LEU A 1 154 ? -6.312 -4.702 12.378 1.00 98.56 154 LEU A C 1
ATOM 1197 O O . LEU A 1 154 ? -6.397 -5.922 12.508 1.00 98.56 154 LEU A O 1
ATOM 1201 N N . LYS A 1 155 ? -7.065 -3.854 13.074 1.00 98.25 155 LYS A N 1
ATOM 1202 C CA . LYS A 1 155 ? -8.101 -4.210 14.052 1.00 98.25 155 LYS A CA 1
ATOM 1203 C C . LYS A 1 155 ? -9.487 -3.751 13.621 1.00 98.25 155 LYS A C 1
ATOM 1205 O O . LYS A 1 155 ? -10.463 -4.422 13.938 1.00 98.25 155 LYS A O 1
ATOM 1210 N N . PHE A 1 156 ? -9.571 -2.596 12.966 1.00 98.75 156 PHE A N 1
ATOM 1211 C CA . PHE A 1 156 ? -10.830 -1.955 12.590 1.00 98.75 156 PHE A CA 1
ATOM 1212 C C . PHE A 1 156 ? -11.184 -2.160 11.120 1.00 98.75 156 PHE A C 1
ATOM 1214 O O . PHE A 1 156 ? -12.334 -1.931 10.759 1.00 98.75 156 PHE A O 1
ATOM 1221 N N . HIS A 1 157 ? -10.235 -2.592 10.286 1.00 98.75 157 HIS A N 1
ATOM 1222 C CA . HIS A 1 157 ? -10.470 -2.803 8.862 1.00 98.75 157 HIS A CA 1
ATOM 1223 C C . HIS A 1 157 ? -10.048 -4.188 8.384 1.00 98.75 157 HIS A C 1
ATOM 1225 O O . HIS A 1 157 ? -9.075 -4.777 8.859 1.00 98.75 157 HIS A O 1
ATOM 1231 N N . THR A 1 158 ? -10.770 -4.658 7.375 1.00 97.81 158 THR A N 1
ATOM 1232 C CA . THR A 1 158 ? -10.410 -5.796 6.525 1.00 97.81 158 THR A CA 1
ATOM 1233 C C . THR A 1 158 ? -10.058 -5.304 5.123 1.00 97.81 158 THR A C 1
ATOM 1235 O O . THR A 1 158 ? -10.273 -4.138 4.788 1.00 97.81 158 THR A O 1
ATOM 1238 N N . LEU A 1 159 ? -9.480 -6.176 4.299 1.00 96.94 159 LEU A N 1
ATOM 1239 C CA . LEU A 1 159 ? -9.180 -5.849 2.909 1.00 96.94 159 LEU A CA 1
ATOM 1240 C C . LEU A 1 159 ? -10.457 -5.848 2.061 1.00 96.94 159 LEU A C 1
ATOM 1242 O O . LEU A 1 159 ? -11.335 -6.692 2.249 1.00 96.94 159 LEU A O 1
ATOM 1246 N N . GLY A 1 160 ? -10.516 -4.949 1.083 1.00 95.88 160 GLY A N 1
ATOM 1247 C CA . GLY A 1 160 ? -11.425 -5.052 -0.057 1.00 95.88 160 GLY A CA 1
ATOM 1248 C C . GLY A 1 160 ? -10.644 -5.247 -1.357 1.00 95.88 160 GLY A C 1
ATOM 1249 O O . GLY A 1 160 ? -9.432 -5.024 -1.397 1.00 95.88 160 GLY A O 1
ATOM 1250 N N . ALA A 1 161 ? -11.322 -5.660 -2.433 1.00 94.88 161 ALA A N 1
ATOM 1251 C CA . ALA A 1 161 ? -10.675 -5.665 -3.744 1.00 94.88 161 ALA A CA 1
ATOM 1252 C C . ALA A 1 161 ? -10.328 -4.251 -4.190 1.00 94.88 161 ALA A C 1
ATOM 1254 O O . ALA A 1 161 ? -11.049 -3.302 -3.856 1.00 94.88 161 ALA A O 1
ATOM 1255 N N . PRO A 1 162 ? -9.289 -4.106 -5.016 1.00 96.81 162 PRO A N 1
ATOM 1256 C CA . PRO A 1 162 ? -9.066 -2.870 -5.732 1.00 96.81 162 PRO A CA 1
ATOM 1257 C C . PRO A 1 162 ? -10.271 -2.481 -6.585 1.00 96.81 162 PRO A C 1
ATOM 1259 O O . PRO A 1 162 ? -10.961 -3.326 -7.159 1.00 96.81 162 PRO A O 1
ATOM 1262 N N . VAL A 1 163 ? -10.515 -1.178 -6.664 1.00 95.88 163 VAL A N 1
ATOM 1263 C CA . VAL A 1 163 ? -11.639 -0.598 -7.402 1.00 95.88 163 VAL A CA 1
ATOM 1264 C C . VAL A 1 163 ? -11.106 0.334 -8.475 1.00 95.88 163 VAL A C 1
ATOM 1266 O O . VAL A 1 163 ? -10.137 1.064 -8.268 1.00 95.88 163 VAL A O 1
ATOM 1269 N N . ARG A 1 164 ? -11.764 0.315 -9.635 1.00 94.62 164 ARG A N 1
ATOM 1270 C CA . ARG A 1 164 ? -11.439 1.154 -10.786 1.00 94.62 164 ARG A CA 1
ATOM 1271 C C . ARG A 1 164 ? -12.573 2.128 -11.072 1.00 94.62 164 ARG A C 1
ATOM 1273 O O . ARG A 1 164 ? -13.711 1.710 -11.264 1.00 94.62 164 ARG A O 1
ATOM 1280 N N . ARG A 1 165 ? -12.244 3.412 -11.223 1.00 92.25 165 ARG A N 1
ATOM 1281 C CA . ARG A 1 165 ? -13.149 4.433 -11.775 1.00 92.25 165 ARG A CA 1
ATOM 1282 C C . ARG A 1 165 ? -12.742 4.774 -13.206 1.00 92.25 165 ARG A C 1
ATOM 1284 O O . ARG A 1 165 ? -11.557 4.870 -13.518 1.00 92.25 165 ARG A O 1
ATOM 1291 N N . ALA A 1 166 ? -13.721 4.979 -14.081 1.00 87.50 166 ALA A N 1
ATOM 1292 C CA . ALA A 1 166 ? -13.505 5.355 -15.479 1.00 87.50 166 ALA A CA 1
ATOM 1293 C C . ALA A 1 166 ? -14.310 6.624 -15.807 1.00 87.50 166 ALA A C 1
ATOM 1295 O O . ALA A 1 166 ? -15.437 6.525 -16.295 1.00 87.50 166 ALA A O 1
ATOM 1296 N N . PRO A 1 167 ? -13.777 7.823 -15.504 1.00 78.88 167 PRO A N 1
ATOM 1297 C CA . PRO A 1 167 ? -14.473 9.065 -15.808 1.00 78.88 167 PRO A CA 1
ATOM 1298 C C . PRO A 1 167 ? -14.543 9.279 -17.325 1.00 78.88 167 PRO A C 1
ATOM 1300 O O . PRO A 1 167 ? -13.587 8.994 -18.047 1.00 78.88 167 PRO A O 1
ATOM 1303 N N . ILE A 1 168 ? -15.652 9.837 -17.816 1.00 73.62 168 ILE A N 1
ATOM 1304 C CA . ILE A 1 168 ? -15.814 10.155 -19.242 1.00 73.62 168 ILE A CA 1
ATOM 1305 C C . ILE A 1 168 ? -14.709 11.131 -19.677 1.00 73.62 168 ILE A C 1
ATOM 1307 O O . ILE A 1 168 ? -14.533 12.191 -19.076 1.00 73.62 168 ILE A O 1
ATOM 1311 N N . GLY A 1 169 ? -13.964 10.768 -20.725 1.00 67.94 169 GLY A N 1
ATOM 1312 C CA . GLY A 1 169 ? -12.905 11.607 -21.297 1.00 67.94 169 GLY A CA 1
ATOM 1313 C C . GLY A 1 169 ? -11.620 11.699 -20.463 1.00 67.94 169 GLY A C 1
ATOM 1314 O O . GLY A 1 169 ? -10.795 12.569 -20.731 1.00 67.94 169 GLY A O 1
ATOM 1315 N N . ARG A 1 170 ? -11.432 10.834 -19.456 1.00 75.88 170 ARG A N 1
ATOM 1316 C CA . ARG A 1 170 ? -10.192 10.736 -18.667 1.00 75.88 170 ARG A CA 1
ATOM 1317 C C . ARG A 1 170 ? -9.668 9.306 -18.660 1.00 75.88 170 ARG A C 1
ATOM 1319 O O . ARG A 1 170 ? -10.419 8.359 -18.886 1.00 75.88 170 ARG A O 1
ATOM 1326 N N . TRP A 1 171 ? -8.379 9.161 -18.368 1.00 79.56 171 TRP A N 1
ATOM 1327 C CA . TRP A 1 171 ? -7.803 7.846 -18.134 1.00 79.56 171 TRP A CA 1
ATOM 1328 C C . TRP A 1 171 ? -8.459 7.191 -16.912 1.00 79.56 171 TRP A C 1
ATOM 1330 O O . TRP A 1 171 ? -8.734 7.879 -15.921 1.00 79.56 171 TRP A O 1
ATOM 1340 N N . PRO A 1 172 ? -8.750 5.885 -16.985 1.00 90.50 172 PRO A N 1
ATOM 1341 C CA . PRO A 1 172 ? -9.207 5.136 -15.832 1.00 90.50 172 PRO A CA 1
ATOM 1342 C C . PRO A 1 172 ? -8.184 5.200 -14.701 1.00 90.50 172 PRO A C 1
ATOM 1344 O O . PRO A 1 172 ? -6.985 5.212 -14.958 1.00 90.50 172 PRO A O 1
ATOM 1347 N N . HIS A 1 173 ? -8.672 5.210 -13.465 1.00 94.88 173 HIS A N 1
ATOM 1348 C CA . HIS A 1 173 ? -7.840 5.206 -12.264 1.00 94.88 173 HIS A CA 1
ATOM 1349 C C . 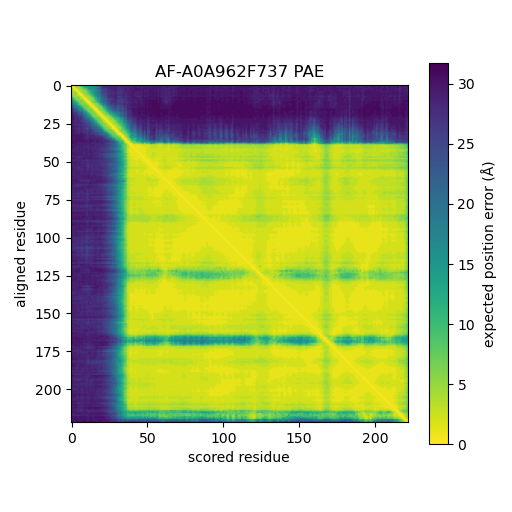HIS A 1 173 ? -8.226 4.028 -11.376 1.00 94.88 173 HIS A C 1
ATOM 1351 O O . HIS A 1 173 ? -9.404 3.661 -11.340 1.00 94.88 173 HIS A O 1
ATOM 1357 N N . GLN A 1 174 ? -7.259 3.450 -10.670 1.00 95.81 174 GLN A N 1
ATOM 1358 C CA . GLN A 1 174 ? -7.434 2.279 -9.812 1.00 95.81 174 GLN A CA 1
ATOM 1359 C C . GLN A 1 174 ? -6.835 2.540 -8.427 1.00 95.81 174 GLN A C 1
ATOM 1361 O O . GLN A 1 174 ? -5.821 3.217 -8.312 1.00 95.81 174 GLN A O 1
ATOM 1366 N N . THR A 1 175 ? -7.468 2.015 -7.379 1.00 98.19 175 THR A N 1
ATOM 1367 C CA . THR A 1 175 ? -7.021 2.164 -5.986 1.00 98.19 175 THR A CA 1
ATOM 1368 C C . THR A 1 175 ? -7.200 0.858 -5.219 1.00 98.19 175 THR A C 1
ATOM 1370 O O . THR A 1 175 ? -8.118 0.091 -5.518 1.00 98.19 175 THR A O 1
ATOM 1373 N N . ALA A 1 176 ? -6.342 0.604 -4.230 1.00 98.62 176 ALA A N 1
ATOM 1374 C CA . ALA A 1 176 ? -6.576 -0.447 -3.244 1.00 98.62 176 ALA A CA 1
ATOM 1375 C C . ALA A 1 176 ? -7.724 -0.037 -2.310 1.00 98.62 176 ALA A C 1
ATOM 1377 O O . ALA A 1 176 ? -8.049 1.147 -2.196 1.00 98.62 176 ALA A O 1
ATOM 1378 N N . THR A 1 177 ? -8.347 -0.989 -1.612 1.00 98.62 177 THR A N 1
ATOM 1379 C CA . THR A 1 177 ? -9.424 -0.649 -0.673 1.00 98.62 177 THR A CA 1
ATOM 1380 C C . THR A 1 177 ? -9.324 -1.380 0.658 1.00 98.62 177 THR A C 1
ATOM 1382 O O . THR A 1 177 ? -8.788 -2.483 0.774 1.00 98.62 177 THR A O 1
ATOM 1385 N N . ILE A 1 178 ? -9.876 -0.737 1.682 1.00 98.69 178 ILE A N 1
ATOM 1386 C CA . ILE A 1 178 ? -10.121 -1.322 3.000 1.00 98.69 178 ILE A CA 1
ATOM 1387 C C . ILE A 1 178 ? -11.590 -1.141 3.371 1.00 98.69 178 ILE A C 1
ATOM 1389 O O . ILE A 1 178 ? -12.240 -0.182 2.949 1.00 98.69 178 ILE A O 1
ATOM 1393 N N . ILE A 1 179 ? -12.110 -2.061 4.175 1.00 98.62 179 ILE A N 1
ATOM 1394 C CA . ILE A 1 179 ? -13.504 -2.089 4.614 1.00 98.62 179 ILE A CA 1
ATOM 1395 C C . ILE A 1 179 ? -13.518 -1.968 6.130 1.00 98.62 179 ILE A C 1
ATOM 1397 O O . ILE A 1 179 ? -12.920 -2.794 6.818 1.00 98.62 179 ILE A O 1
ATOM 1401 N N . ASP A 1 180 ? -14.182 -0.939 6.647 1.00 98.56 180 ASP A N 1
ATOM 1402 C CA . ASP A 1 180 ? -14.425 -0.788 8.079 1.00 98.56 180 ASP A CA 1
ATOM 1403 C C . ASP A 1 180 ? -15.298 -1.952 8.571 1.00 98.56 180 ASP A C 1
ATOM 1405 O O . ASP A 1 180 ? -16.401 -2.180 8.072 1.00 98.56 180 ASP A O 1
ATOM 1409 N N . SER A 1 181 ? -14.782 -2.726 9.523 1.00 97.75 181 SER A N 1
ATOM 1410 C CA . SER A 1 181 ? -15.389 -3.987 9.954 1.00 97.75 181 SER A CA 1
ATOM 1411 C C . SER A 1 181 ? -16.728 -3.797 10.670 1.00 97.75 181 SER A C 1
ATOM 1413 O O . SER A 1 181 ? -17.555 -4.706 10.657 1.00 97.75 181 SER A O 1
ATOM 1415 N N . GLU A 1 182 ? -16.955 -2.639 11.293 1.00 97.62 182 GLU A N 1
ATOM 1416 C CA . GLU A 1 182 ? -18.181 -2.345 12.040 1.00 97.62 182 GLU A CA 1
ATOM 1417 C C . GLU A 1 182 ? -19.262 -1.777 11.119 1.00 97.62 182 GLU A C 1
ATOM 1419 O O . GLU A 1 182 ? -20.394 -2.257 11.098 1.00 97.62 182 GLU A O 1
ATOM 1424 N N . THR A 1 183 ? -18.903 -0.768 10.329 1.00 97.94 183 THR A N 1
ATOM 1425 C CA . THR A 1 183 ? -19.855 -0.009 9.503 1.00 97.94 183 THR A CA 1
ATOM 1426 C C . THR A 1 183 ? -20.023 -0.569 8.095 1.00 97.94 183 THR A C 1
ATOM 1428 O O . THR A 1 183 ? -20.956 -0.180 7.395 1.00 97.94 183 THR A O 1
ATOM 1431 N N . GLN A 1 184 ? -19.117 -1.451 7.661 1.00 97.00 184 GLN A N 1
ATOM 1432 C CA . GLN A 1 184 ? -18.993 -1.933 6.280 1.00 97.00 184 GLN A CA 1
ATOM 1433 C C . GLN A 1 184 ? -18.708 -0.819 5.257 1.00 97.00 184 GLN A C 1
ATOM 1435 O O . GLN A 1 184 ? -18.772 -1.046 4.046 1.00 97.00 184 GLN A O 1
ATOM 1440 N N . GLN A 1 185 ? -18.353 0.387 5.715 1.00 98.12 185 GLN A N 1
ATOM 1441 C CA . GLN A 1 185 ? -17.956 1.473 4.832 1.00 98.12 185 GLN A CA 1
ATOM 1442 C C . GLN A 1 185 ? -16.610 1.149 4.179 1.00 98.12 185 GLN A C 1
ATOM 1444 O O . GLN A 1 185 ? -15.635 0.807 4.851 1.00 98.12 185 GLN A O 1
ATOM 1449 N N . ARG A 1 186 ? -16.548 1.289 2.853 1.00 98.19 186 ARG A N 1
ATOM 1450 C CA . ARG A 1 186 ? -15.313 1.117 2.086 1.00 98.19 186 ARG A CA 1
ATOM 1451 C C . ARG A 1 186 ? -14.551 2.429 1.963 1.00 98.19 186 ARG A C 1
ATOM 1453 O O . ARG A 1 186 ? -15.145 3.490 1.765 1.00 98.19 186 ARG A O 1
ATOM 1460 N N . PHE A 1 187 ? -13.231 2.330 2.015 1.00 98.81 187 PHE A N 1
ATOM 1461 C CA . PHE A 1 187 ? -12.306 3.437 1.818 1.00 98.81 187 PHE A CA 1
ATOM 1462 C C . PHE A 1 187 ? -11.312 3.080 0.717 1.00 98.81 187 PHE A C 1
ATOM 1464 O O . PHE A 1 187 ? -10.792 1.963 0.691 1.00 98.81 187 PHE A O 1
ATOM 1471 N N . ALA A 1 188 ? -11.047 4.037 -0.168 1.00 98.75 188 ALA A N 1
ATOM 1472 C CA . ALA A 1 188 ? -9.912 3.980 -1.079 1.00 98.75 188 ALA A CA 1
ATOM 1473 C C . ALA A 1 188 ? -8.614 4.163 -0.282 1.00 98.75 188 ALA A C 1
ATOM 1475 O O . ALA A 1 188 ? -8.596 4.946 0.667 1.00 98.75 188 ALA A O 1
ATOM 1476 N N . VAL A 1 189 ? -7.553 3.454 -0.662 1.00 98.81 189 VAL A N 1
ATOM 1477 C CA . VAL A 1 189 ? -6.183 3.636 -0.166 1.00 98.81 189 VAL A CA 1
ATOM 1478 C C . VAL A 1 189 ? -5.309 3.859 -1.393 1.00 98.81 189 VAL A C 1
ATOM 1480 O O . VAL A 1 189 ? -4.984 2.918 -2.115 1.00 98.81 189 VAL A O 1
ATOM 1483 N N . ASP A 1 190 ? -5.008 5.123 -1.672 1.00 98.44 190 ASP A N 1
ATOM 1484 C CA . ASP A 1 190 ? -4.459 5.561 -2.953 1.00 98.44 190 ASP A CA 1
ATOM 1485 C C . ASP A 1 190 ? -3.088 6.224 -2.767 1.00 98.44 190 ASP A C 1
ATOM 1487 O O . ASP A 1 190 ? -2.996 7.359 -2.294 1.00 98.44 190 ASP A O 1
ATOM 1491 N N . SER A 1 191 ? -2.024 5.489 -3.093 1.00 98.06 191 SER A N 1
ATOM 1492 C CA . SER A 1 191 ? -0.626 5.941 -3.040 1.00 98.06 191 SER A CA 1
ATOM 1493 C C . SER A 1 191 ? -0.187 6.724 -4.283 1.00 98.06 191 SER A C 1
ATOM 1495 O O . SER A 1 191 ? 0.761 7.492 -4.217 1.00 98.06 191 SER A O 1
ATOM 1497 N N . TRP A 1 192 ? -0.933 6.643 -5.387 1.00 97.56 192 TRP A N 1
ATOM 1498 C CA . TRP A 1 192 ? -0.538 7.161 -6.706 1.00 97.56 192 TRP A CA 1
ATOM 1499 C C . TRP A 1 192 ? -0.435 8.694 -6.815 1.00 97.56 192 TRP A C 1
ATOM 1501 O O . TRP A 1 192 ? 0.143 9.230 -7.761 1.00 97.56 192 TRP A O 1
ATOM 1511 N N . PHE A 1 193 ? -1.059 9.440 -5.899 1.00 96.44 193 PHE A N 1
ATOM 1512 C CA . PHE A 1 193 ? -1.169 10.901 -6.007 1.00 96.44 193 PHE A CA 1
ATOM 1513 C C . PHE A 1 193 ? 0.094 11.671 -5.611 1.00 96.44 193 PHE A C 1
ATOM 1515 O O . PHE A 1 193 ? 0.121 12.898 -5.773 1.00 96.44 193 PHE A O 1
ATOM 1522 N N . HIS A 1 194 ? 1.094 11.003 -5.048 1.00 97.06 194 HIS A N 1
ATOM 1523 C CA . HIS A 1 194 ? 2.291 11.617 -4.482 1.00 97.06 194 HIS A CA 1
ATOM 1524 C C . HIS A 1 194 ? 3.535 10.842 -4.904 1.00 97.06 194 HIS A C 1
ATOM 1526 O O . HIS A 1 194 ? 3.411 9.725 -5.391 1.00 97.06 194 HIS A O 1
ATOM 1532 N N . ASP A 1 195 ? 4.710 11.447 -4.737 1.00 97.62 195 ASP A N 1
ATOM 1533 C CA . ASP A 1 195 ? 5.965 10.732 -4.974 1.00 97.62 195 ASP A CA 1
ATOM 1534 C C . ASP A 1 195 ? 6.109 9.561 -4.002 1.00 97.62 195 ASP A C 1
ATOM 1536 O O . ASP A 1 195 ? 5.532 9.563 -2.903 1.00 97.62 195 ASP A O 1
ATOM 1540 N N . ASN A 1 196 ? 6.956 8.606 -4.385 1.00 97.88 196 ASN A N 1
ATOM 1541 C CA . ASN A 1 196 ? 7.235 7.425 -3.588 1.00 97.88 196 ASN A CA 1
ATOM 1542 C C . ASN A 1 196 ? 7.502 7.760 -2.115 1.00 97.88 196 ASN A C 1
ATOM 1544 O O . ASN A 1 196 ? 8.318 8.626 -1.766 1.00 97.88 196 ASN A O 1
ATOM 1548 N N . GLY A 1 197 ? 6.844 7.020 -1.227 1.00 97.31 197 GLY A N 1
ATOM 1549 C CA . GLY A 1 197 ? 7.110 7.102 0.198 1.00 97.31 197 GLY A CA 1
ATOM 1550 C C . GLY A 1 197 ? 6.428 8.268 0.904 1.00 97.31 197 GLY A C 1
ATOM 1551 O O . GLY A 1 197 ? 6.691 8.488 2.095 1.00 97.31 197 GLY A O 1
ATOM 1552 N N . ILE A 1 198 ? 5.546 8.997 0.222 1.00 98.00 198 ILE A N 1
ATOM 1553 C CA . ILE A 1 198 ? 4.572 9.881 0.857 1.00 98.00 198 ILE A CA 1
ATOM 1554 C C . ILE A 1 198 ? 3.367 9.052 1.330 1.00 98.00 198 ILE A C 1
ATOM 1556 O O . ILE A 1 198 ? 3.082 7.962 0.851 1.00 98.00 198 ILE A O 1
ATOM 1560 N N . LYS A 1 199 ? 2.666 9.530 2.363 1.00 98.00 199 LYS A N 1
ATOM 1561 C CA . LYS A 1 199 ? 1.473 8.841 2.879 1.00 98.00 199 LYS A CA 1
ATOM 1562 C C . LYS A 1 199 ? 0.414 8.686 1.780 1.00 98.00 199 LYS A C 1
ATOM 1564 O O . LYS A 1 199 ? 0.094 9.658 1.107 1.00 98.00 199 LYS A O 1
ATOM 1569 N N . ALA A 1 200 ? -0.184 7.501 1.693 1.00 98.38 200 ALA A N 1
ATOM 1570 C CA . ALA A 1 200 ? -1.333 7.278 0.827 1.00 98.38 200 ALA A CA 1
ATOM 1571 C C . ALA A 1 200 ? -2.536 8.121 1.270 1.00 98.38 200 ALA A C 1
ATOM 1573 O O . ALA A 1 200 ? -2.743 8.372 2.467 1.00 98.38 200 ALA A O 1
ATOM 1574 N N . GLU A 1 201 ? -3.363 8.503 0.306 1.00 98.50 201 GLU A N 1
ATOM 1575 C CA . GLU A 1 201 ? -4.635 9.158 0.559 1.00 98.50 201 GLU A CA 1
ATOM 1576 C C . GLU A 1 201 ? -5.702 8.121 0.907 1.00 98.50 201 GLU A C 1
ATOM 1578 O O . GLU A 1 201 ? -5.865 7.116 0.214 1.00 98.50 201 GLU A O 1
ATOM 1583 N N . ILE A 1 202 ? -6.433 8.354 2.003 1.00 98.69 202 ILE A N 1
ATOM 1584 C CA . ILE A 1 202 ? -7.498 7.451 2.452 1.00 98.69 202 ILE A CA 1
ATOM 1585 C C . ILE A 1 202 ? -8.795 8.219 2.637 1.00 98.69 202 ILE A C 1
ATOM 1587 O O . ILE A 1 202 ? -8.955 8.985 3.589 1.00 98.69 202 ILE A O 1
ATOM 1591 N N . VAL A 1 203 ? -9.746 7.966 1.742 1.00 98.44 203 VAL A N 1
ATOM 1592 C CA . VAL A 1 203 ? -11.043 8.652 1.688 1.00 98.44 203 VAL A CA 1
ATOM 1593 C C . VAL A 1 203 ? -12.179 7.649 1.483 1.00 98.44 203 VAL A C 1
ATOM 1595 O O . VAL A 1 203 ? -11.930 6.549 0.982 1.00 98.44 203 VAL A O 1
ATOM 1598 N N . PRO A 1 204 ? -13.430 7.982 1.858 1.00 98.56 204 PRO A N 1
ATOM 1599 C CA . PRO A 1 204 ? -14.584 7.150 1.531 1.00 98.56 204 PRO A CA 1
ATOM 1600 C C . PRO A 1 204 ? -14.617 6.802 0.041 1.00 98.56 204 PRO A C 1
ATOM 1602 O O . PRO A 1 204 ? -14.430 7.676 -0.811 1.00 98.56 204 PRO A O 1
ATOM 1605 N N . LEU A 1 205 ? -14.836 5.524 -0.273 1.00 98.12 205 LEU A N 1
ATOM 1606 C CA . LEU A 1 205 ? -14.756 5.026 -1.646 1.00 98.12 205 LEU A CA 1
ATOM 1607 C C . LEU A 1 205 ? -15.761 5.733 -2.566 1.00 98.12 205 LEU A C 1
ATOM 1609 O O . LEU A 1 205 ? -15.415 6.080 -3.687 1.00 98.12 205 LEU A O 1
ATOM 1613 N N . ASP A 1 206 ? -16.963 6.041 -2.079 1.00 96.56 206 ASP A N 1
ATOM 1614 C CA . ASP A 1 206 ? -18.001 6.730 -2.852 1.00 96.56 206 ASP A CA 1
ATOM 1615 C C . ASP A 1 206 ? -17.632 8.187 -3.196 1.00 96.56 206 ASP A C 1
ATOM 1617 O O . ASP A 1 206 ? -18.096 8.739 -4.195 1.00 96.56 206 ASP A O 1
ATOM 1621 N N . ILE A 1 207 ? -16.803 8.829 -2.367 1.00 96.38 207 ILE A N 1
ATOM 1622 C CA . ILE A 1 207 ? -16.229 10.152 -2.636 1.00 96.38 207 ILE A CA 1
ATOM 1623 C C . ILE A 1 207 ? -15.101 10.016 -3.660 1.00 96.38 207 ILE A C 1
ATOM 1625 O O . ILE A 1 207 ? -15.037 10.795 -4.616 1.00 96.38 207 ILE A O 1
ATOM 1629 N N . TRP A 1 208 ? -14.249 8.999 -3.507 1.00 97.00 208 TRP A N 1
ATOM 1630 C CA . TRP A 1 208 ? -13.213 8.682 -4.484 1.00 97.00 208 TRP A CA 1
ATOM 1631 C C . TRP A 1 208 ? -13.809 8.406 -5.866 1.00 97.00 208 TRP A C 1
ATOM 1633 O O . TRP A 1 208 ? -13.416 9.044 -6.835 1.00 97.00 208 TRP A O 1
ATOM 1643 N N . GLU A 1 209 ? -14.826 7.564 -5.997 1.00 95.00 209 GLU A N 1
ATOM 1644 C CA . GLU A 1 209 ? -15.430 7.229 -7.295 1.00 95.00 209 GLU A CA 1
ATOM 1645 C C . GLU A 1 209 ? -15.985 8.453 -8.044 1.00 95.00 209 GLU A C 1
ATOM 1647 O O . GLU A 1 209 ? -15.936 8.499 -9.274 1.00 95.00 209 GLU A O 1
ATOM 1652 N N . LYS A 1 210 ? -16.412 9.495 -7.317 1.00 93.88 210 LYS A N 1
ATOM 1653 C CA . LYS A 1 210 ? -16.903 10.771 -7.875 1.00 93.88 210 LYS A CA 1
ATOM 1654 C C . LYS A 1 210 ? -15.800 11.694 -8.410 1.00 93.88 210 LYS A C 1
ATOM 1656 O O . LYS A 1 210 ? -16.096 12.804 -8.845 1.00 93.88 210 LYS A O 1
ATOM 1661 N N . GLY A 1 211 ? -14.543 11.255 -8.412 1.00 92.38 211 GLY A N 1
ATOM 1662 C CA . GLY A 1 211 ? -13.427 12.011 -8.986 1.00 92.38 211 GLY A CA 1
ATOM 1663 C C . GLY A 1 211 ? -12.589 12.778 -7.967 1.00 92.38 211 GLY A C 1
ATOM 1664 O O . GLY A 1 211 ? -11.841 13.672 -8.364 1.00 92.38 211 GLY A O 1
ATOM 1665 N N . TRP A 1 212 ? -12.685 12.441 -6.676 1.00 94.88 212 TRP A N 1
ATOM 1666 C CA . TRP A 1 212 ? -11.826 13.041 -5.654 1.00 94.88 212 TRP A CA 1
ATOM 1667 C C . TRP A 1 212 ? -10.335 12.847 -5.975 1.00 94.88 212 TRP A C 1
ATOM 1669 O O . TRP A 1 212 ? -9.921 11.824 -6.537 1.00 94.88 212 TRP A O 1
ATOM 1679 N N . LYS A 1 213 ? -9.548 13.857 -5.621 1.00 94.12 213 LYS A N 1
ATOM 1680 C CA . LYS A 1 213 ? -8.087 13.899 -5.666 1.00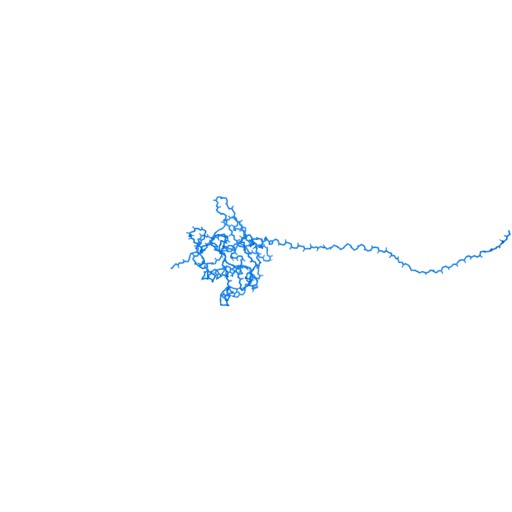 94.12 213 LYS A CA 1
ATOM 1681 C C . LYS A 1 213 ? -7.613 14.934 -4.633 1.00 94.12 213 LYS A C 1
ATOM 1683 O O . LYS A 1 213 ? -8.398 15.840 -4.332 1.00 94.12 213 LYS A O 1
ATOM 1688 N N . PRO A 1 214 ? -6.375 14.848 -4.121 1.00 93.69 214 PRO A N 1
ATOM 1689 C CA . PRO A 1 214 ? -5.815 15.915 -3.300 1.00 93.69 214 PRO A CA 1
ATOM 1690 C C . PRO A 1 214 ? -5.656 17.210 -4.114 1.00 93.69 214 PRO A C 1
ATOM 1692 O O . PRO A 1 214 ? -5.531 17.174 -5.343 1.00 93.69 214 PRO A O 1
ATOM 1695 N N . ASP A 1 215 ? -5.651 18.353 -3.424 1.00 89.00 215 ASP A N 1
ATOM 1696 C CA . ASP A 1 215 ? -5.510 19.673 -4.056 1.00 89.00 215 ASP A CA 1
ATOM 1697 C C . ASP A 1 215 ? -4.153 19.827 -4.757 1.00 89.00 215 ASP A C 1
ATOM 1699 O O . ASP A 1 215 ? -4.089 20.310 -5.891 1.00 89.00 215 ASP A O 1
ATOM 1703 N N . THR A 1 216 ? -3.085 19.354 -4.106 1.00 85.44 216 THR A N 1
ATOM 1704 C CA . THR A 1 216 ? -1.713 19.427 -4.615 1.00 85.44 216 THR A CA 1
ATOM 1705 C C . THR A 1 216 ? -0.979 18.109 -4.355 1.00 85.44 216 THR A C 1
ATOM 1707 O O . THR A 1 216 ? -0.921 17.676 -3.201 1.00 85.44 216 THR A O 1
ATOM 1710 N N . PRO A 1 217 ? -0.389 17.479 -5.388 1.00 84.81 217 PRO A N 1
ATOM 1711 C CA . PRO A 1 217 ? 0.570 16.395 -5.208 1.00 84.81 217 PRO A CA 1
ATOM 1712 C C . PRO A 1 217 ? 1.748 16.834 -4.334 1.00 84.81 217 PRO A C 1
ATOM 1714 O O . PRO A 1 217 ? 2.314 17.907 -4.538 1.00 84.81 217 PRO A O 1
ATOM 1717 N N . VAL A 1 218 ? 2.121 16.011 -3.358 1.00 88.44 218 VAL A N 1
ATOM 1718 C CA . VAL A 1 218 ? 3.336 16.203 -2.571 1.00 88.44 218 VAL A CA 1
ATOM 1719 C C . VAL A 1 218 ? 4.480 15.515 -3.299 1.00 88.44 218 VAL A C 1
ATOM 1721 O O . VAL A 1 218 ? 4.376 14.337 -3.635 1.00 88.44 218 VAL A O 1
ATOM 1724 N N . GLN A 1 219 ? 5.552 16.269 -3.512 1.00 88.62 219 GLN A N 1
ATOM 1725 C CA . GLN A 1 219 ? 6.763 15.815 -4.182 1.00 88.62 219 GLN A CA 1
ATOM 1726 C C . GLN A 1 219 ? 7.922 15.767 -3.183 1.00 88.62 219 GLN A C 1
ATOM 1728 O O . GLN A 1 219 ? 7.968 16.570 -2.242 1.00 88.62 219 GLN A O 1
ATOM 1733 N N . ASN A 1 220 ? 8.856 14.844 -3.382 1.00 80.19 220 ASN A N 1
ATOM 1734 C CA . ASN A 1 220 ? 10.112 14.816 -2.650 1.00 80.19 220 ASN A CA 1
ATOM 1735 C C . ASN A 1 220 ? 10.998 15.957 -3.181 1.00 80.19 220 ASN A C 1
ATOM 1737 O O . ASN A 1 220 ? 11.313 16.012 -4.364 1.00 80.19 220 ASN A O 1
ATOM 1741 N N . SER A 1 221 ? 11.381 16.904 -2.322 1.00 61.25 221 SER A N 1
ATOM 1742 C CA . SER A 1 221 ? 12.356 17.935 -2.694 1.00 61.25 221 SER A CA 1
ATOM 1743 C C . SER A 1 221 ? 13.755 17.318 -2.750 1.00 61.25 221 SER A C 1
ATOM 1745 O O . SER A 1 221 ? 14.178 16.744 -1.742 1.00 61.25 221 SER A O 1
ATOM 1747 N N . GLU A 1 222 ? 14.447 17.453 -3.885 1.00 49.94 222 GLU A N 1
ATOM 1748 C CA . GLU A 1 222 ? 15.879 17.128 -4.034 1.00 49.94 222 GLU A CA 1
ATOM 1749 C C . GLU A 1 222 ? 16.771 17.869 -3.023 1.00 49.94 222 GLU A C 1
ATOM 1751 O O . GLU A 1 222 ? 16.495 19.057 -2.719 1.00 49.94 222 GLU A O 1
#

Sequence (222 aa):
MGQSIRPHADYCGDKLVKRAGILVLSALALSACATGQDNIEDYMSHYGIKPYTLEQFPHCRGYGCRYVDQVALNKAQWKNVSKPFRPGAKTAEKERTQIAKAIAVFEQEVGRMTGTNEDIYGTFQEMGAHQLDCVDESTNTTIYLDLLARKGLLKFHTLGAPVRRAPIGRWPHQTATIIDSETQQRFAVDSWFHDNGIKAEIVPLDIWEKGWKPDTPVQNSE